Protein AF-A0A5J5IVX9-F1 (afdb_monomer_lite)

Organism: NCBI:txid1631477

Foldseek 3Di:
DDWAQAPPPGTFDADDKDADPVVRDIFGQHCQCQVAPQNDPVLLNLQVNAPQWDDDPQKIKGKFKFFAWDDDPFKIFTDDMWIKIWIAGQDFDCDDPNHGDHTGRGTGYMATDDPPHGHDDNQRNVSSVVPQDHGPDDPDDDDDPDPDDPVNVVVSVVVCVDPVNVVVVVCVVVVVDDPDGGRDDDDRMDTHD

Structure (mmCIF, N/CA/C/O backbone):
data_AF-A0A5J5IVX9-F1
#
_entry.id   AF-A0A5J5IVX9-F1
#
loop_
_atom_site.group_PDB
_atom_site.id
_atom_site.type_symbol
_atom_site.label_atom_id
_atom_site.label_alt_id
_atom_site.label_comp_id
_atom_site.label_asym_id
_atom_site.label_entity_id
_atom_site.label_seq_id
_atom_site.pdbx_PDB_ins_code
_atom_site.Cartn_x
_atom_site.Cartn_y
_atom_site.Cartn_z
_atom_site.occupancy
_atom_site.B_iso_or_equiv
_atom_site.auth_seq_id
_atom_site.auth_comp_id
_atom_site.auth_asym_id
_atom_site.auth_atom_id
_atom_site.pdbx_PDB_model_num
ATOM 1 N N . MET A 1 1 ? 2.034 -15.803 -7.269 1.00 66.31 1 MET A N 1
ATOM 2 C CA . MET A 1 1 ? 1.936 -14.388 -7.699 1.00 66.31 1 MET A CA 1
ATOM 3 C C . MET A 1 1 ? 0.549 -13.912 -7.314 1.00 66.31 1 MET A C 1
ATOM 5 O O . MET A 1 1 ? -0.385 -14.659 -7.564 1.00 66.31 1 MET A O 1
ATOM 9 N N . SER A 1 2 ? 0.421 -12.759 -6.659 1.00 89.12 2 SER A N 1
ATOM 10 C CA . SER A 1 2 ? -0.878 -12.201 -6.265 1.00 89.12 2 SER A CA 1
ATOM 11 C C . SER A 1 2 ? -1.282 -11.093 -7.241 1.00 89.12 2 SER A C 1
ATOM 13 O O . SER A 1 2 ? -0.431 -10.508 -7.915 1.00 89.12 2 SER A O 1
ATOM 15 N N . THR A 1 3 ? -2.574 -10.805 -7.339 1.00 90.75 3 THR A N 1
ATOM 16 C CA . THR A 1 3 ? -3.117 -9.715 -8.153 1.00 90.75 3 THR A CA 1
ATOM 17 C C . THR A 1 3 ? -4.180 -8.951 -7.374 1.00 90.75 3 THR A C 1
ATOM 19 O O . THR A 1 3 ? -4.853 -9.522 -6.513 1.00 90.75 3 THR A O 1
ATOM 22 N N . ALA A 1 4 ? -4.337 -7.669 -7.693 1.00 92.25 4 ALA A N 1
ATOM 23 C CA . ALA A 1 4 ? -5.466 -6.840 -7.287 1.00 92.25 4 ALA A CA 1
ATOM 24 C C . ALA A 1 4 ? -6.219 -6.380 -8.542 1.00 92.25 4 ALA A C 1
ATOM 26 O O . ALA A 1 4 ? -5.613 -5.819 -9.456 1.00 92.25 4 ALA A O 1
ATOM 27 N N . SER A 1 5 ? -7.525 -6.629 -8.598 1.00 94.12 5 SER A N 1
ATOM 28 C CA . SER A 1 5 ? -8.385 -6.216 -9.713 1.00 94.12 5 SER A CA 1
ATOM 29 C C . SER A 1 5 ? -8.934 -4.816 -9.451 1.00 94.12 5 SER A C 1
ATOM 31 O O . SER A 1 5 ? -10.036 -4.664 -8.934 1.00 94.12 5 SER A O 1
ATOM 33 N N . ASN A 1 6 ? -8.145 -3.789 -9.760 1.00 95.50 6 ASN A N 1
ATOM 34 C CA . ASN A 1 6 ? -8.548 -2.402 -9.555 1.00 95.50 6 ASN A CA 1
ATOM 35 C C . ASN A 1 6 ? -9.596 -1.989 -10.613 1.00 95.50 6 ASN A C 1
ATOM 37 O O . ASN A 1 6 ? -9.376 -2.243 -11.802 1.00 95.50 6 ASN A O 1
ATOM 41 N N . PRO A 1 7 ? -10.704 -1.329 -10.226 1.00 90.94 7 PRO A N 1
ATOM 42 C CA . PRO A 1 7 ? -11.785 -0.982 -11.155 1.00 90.94 7 PRO A CA 1
ATOM 43 C C . PRO A 1 7 ? -11.355 -0.014 -12.268 1.00 90.94 7 PRO A C 1
ATOM 45 O O . PRO A 1 7 ? -11.914 -0.052 -13.360 1.00 90.94 7 PRO A O 1
ATOM 48 N N . THR A 1 8 ? -10.346 0.823 -12.015 1.00 94.81 8 THR A N 1
ATOM 49 C CA . THR A 1 8 ? -9.868 1.844 -12.961 1.00 94.81 8 THR A CA 1
ATOM 50 C C . THR A 1 8 ? -8.606 1.396 -13.696 1.00 94.81 8 THR A C 1
ATOM 52 O O . THR A 1 8 ? -8.458 1.632 -14.892 1.00 94.81 8 THR A O 1
ATOM 55 N N . LEU A 1 9 ? -7.676 0.752 -12.987 1.00 95.44 9 LEU A N 1
ATOM 56 C CA . LEU A 1 9 ? -6.339 0.415 -13.498 1.00 95.44 9 LEU A CA 1
ATOM 57 C C . LEU A 1 9 ? -6.231 -1.031 -14.010 1.00 95.44 9 LEU A C 1
ATOM 59 O O . LEU A 1 9 ? -5.193 -1.426 -14.545 1.00 95.44 9 LEU A O 1
ATOM 63 N N . GLY A 1 10 ? -7.294 -1.825 -13.862 1.00 94.56 10 GLY A N 1
ATOM 64 C CA . GLY A 1 10 ? -7.318 -3.238 -14.220 1.00 94.56 10 GLY A CA 1
ATOM 65 C C . GLY A 1 10 ? -6.502 -4.102 -13.255 1.00 94.56 10 GLY A C 1
ATOM 66 O O . GLY A 1 10 ? -6.387 -3.819 -12.064 1.00 94.56 10 GLY A O 1
ATOM 67 N N . SER A 1 11 ? -5.941 -5.199 -13.768 1.00 95.25 11 SER A N 1
ATOM 68 C CA . SER A 1 11 ? -5.175 -6.146 -12.951 1.00 95.25 11 SER A CA 1
ATOM 69 C C . SER A 1 11 ? -3.784 -5.605 -12.603 1.00 95.25 11 SER A C 1
ATOM 71 O O . SER A 1 11 ? -2.882 -5.572 -13.446 1.00 95.25 11 SER A O 1
ATOM 73 N N . ILE A 1 12 ? -3.575 -5.285 -11.329 1.00 96.62 12 ILE A N 1
ATOM 74 C CA . ILE A 1 12 ? -2.288 -4.891 -10.751 1.00 96.62 12 ILE A CA 1
ATOM 75 C C . ILE A 1 12 ? -1.584 -6.138 -10.209 1.00 96.62 12 ILE A C 1
ATOM 77 O O . ILE A 1 12 ? -2.128 -6.858 -9.374 1.00 96.62 12 ILE A O 1
ATOM 81 N N . GLN A 1 13 ? -0.361 -6.405 -10.671 1.00 95.94 13 GLN A N 1
ATOM 82 C CA . GLN A 1 13 ? 0.442 -7.521 -10.162 1.00 95.94 13 GLN A CA 1
ATOM 83 C C . GLN A 1 13 ? 1.083 -7.169 -8.817 1.00 95.94 13 GLN A C 1
ATOM 85 O O . GLN A 1 13 ? 1.737 -6.136 -8.692 1.00 95.94 13 GLN A O 1
ATOM 90 N N . ILE A 1 14 ? 0.959 -8.065 -7.841 1.00 95.25 1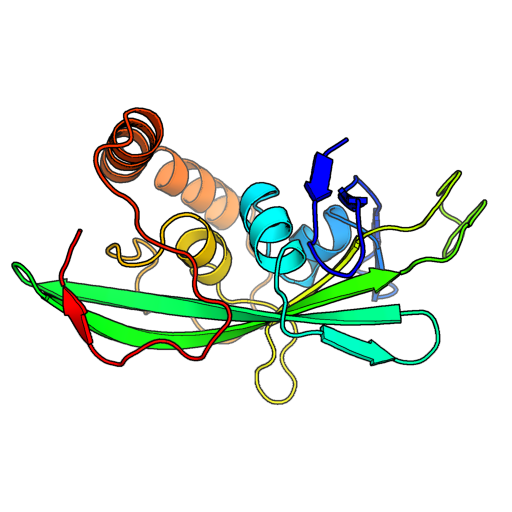4 ILE A N 1
ATOM 91 C CA . ILE A 1 14 ? 1.618 -7.997 -6.534 1.00 95.25 14 ILE A CA 1
ATOM 92 C C . ILE A 1 14 ? 2.555 -9.199 -6.438 1.00 95.25 14 ILE A C 1
ATOM 94 O O . ILE A 1 14 ? 2.133 -10.363 -6.430 1.00 95.25 14 ILE A O 1
ATOM 98 N N . ARG A 1 15 ? 3.859 -8.935 -6.424 1.00 92.94 15 ARG A N 1
ATOM 99 C CA . ARG A 1 15 ? 4.870 -9.988 -6.534 1.00 92.94 15 ARG A CA 1
ATOM 100 C C . ARG A 1 15 ? 6.121 -9.691 -5.723 1.00 92.94 15 ARG A C 1
ATOM 102 O O . ARG A 1 15 ? 6.390 -8.548 -5.355 1.00 92.94 15 ARG A O 1
ATOM 109 N N . ARG A 1 16 ? 6.869 -10.767 -5.473 1.00 94.00 16 ARG A N 1
ATOM 110 C CA . ARG A 1 16 ? 8.202 -10.727 -4.870 1.00 94.00 16 ARG A CA 1
ATOM 111 C C . ARG A 1 16 ? 9.085 -9.825 -5.724 1.00 94.00 16 ARG A C 1
ATOM 113 O O . ARG A 1 16 ? 8.997 -9.878 -6.950 1.00 94.00 16 ARG A O 1
ATOM 120 N N . GLY A 1 17 ? 9.880 -9.006 -5.065 1.00 94.25 17 GLY A N 1
ATOM 121 C CA . GLY A 1 17 ? 10.878 -8.160 -5.690 1.00 94.25 17 GLY A CA 1
ATOM 122 C C . GLY A 1 17 ? 12.183 -8.354 -4.941 1.00 94.25 17 GLY A C 1
ATOM 123 O O . GLY A 1 17 ? 12.649 -9.480 -4.787 1.00 94.25 17 GLY A O 1
ATOM 124 N N . PHE A 1 18 ? 12.765 -7.258 -4.481 1.00 95.06 18 PHE A N 1
ATOM 125 C CA . PHE A 1 18 ? 13.899 -7.293 -3.569 1.00 95.06 18 PHE A CA 1
ATOM 126 C C . PHE A 1 18 ? 13.942 -5.993 -2.768 1.00 95.06 18 PHE A C 1
ATOM 128 O O . PHE A 1 18 ? 13.325 -4.990 -3.150 1.00 95.06 18 PHE A O 1
ATOM 135 N N . TYR A 1 19 ? 14.698 -5.999 -1.678 1.00 95.50 19 TYR A N 1
ATOM 136 C CA . TYR A 1 19 ? 15.090 -4.783 -0.990 1.00 95.50 19 TYR A CA 1
ATOM 137 C C . TYR A 1 19 ? 16.508 -4.921 -0.454 1.00 95.50 19 TYR A C 1
ATOM 139 O O . TYR A 1 19 ? 16.829 -5.904 0.206 1.00 95.50 19 TYR A O 1
ATOM 147 N N . ASP A 1 20 ? 17.328 -3.926 -0.760 1.00 93.50 20 ASP A N 1
ATOM 148 C CA . ASP A 1 20 ? 18.687 -3.760 -0.277 1.00 93.50 20 ASP A CA 1
ATOM 149 C C . ASP A 1 20 ? 18.711 -2.528 0.636 1.00 93.50 20 ASP A C 1
ATOM 151 O O . ASP A 1 20 ? 18.449 -1.400 0.195 1.00 93.50 20 ASP A O 1
ATOM 155 N N . ALA A 1 21 ? 18.957 -2.766 1.925 1.00 93.62 21 ALA A N 1
ATOM 156 C CA . ALA A 1 21 ? 18.956 -1.729 2.946 1.00 93.62 21 ALA A CA 1
ATOM 157 C C . ALA A 1 21 ? 20.204 -0.834 2.881 1.00 93.62 21 ALA A C 1
ATOM 159 O O . ALA A 1 21 ? 20.093 0.348 3.206 1.00 93.62 21 ALA A O 1
ATOM 160 N N . ASP A 1 22 ? 21.340 -1.353 2.406 1.00 94.12 22 ASP A N 1
ATOM 161 C CA . ASP A 1 22 ? 22.621 -0.638 2.394 1.00 94.12 22 ASP A CA 1
ATOM 162 C C . ASP A 1 22 ? 22.604 0.500 1.372 1.00 94.12 22 ASP A C 1
ATOM 164 O O . ASP A 1 22 ? 23.091 1.602 1.629 1.00 94.12 22 ASP A O 1
ATOM 168 N N . ILE A 1 23 ? 21.981 0.259 0.215 1.00 94.94 23 ILE A N 1
ATOM 169 C CA . ILE A 1 23 ? 21.820 1.271 -0.842 1.00 94.94 23 ILE A CA 1
ATOM 170 C C . ILE A 1 23 ? 20.396 1.827 -0.939 1.00 94.94 23 ILE A C 1
ATOM 172 O O . ILE A 1 23 ? 20.113 2.663 -1.799 1.00 94.94 23 ILE A O 1
ATOM 176 N N . ASN A 1 24 ? 19.492 1.391 -0.057 1.00 93.25 24 ASN A N 1
ATOM 177 C CA . ASN A 1 24 ? 18.098 1.830 0.022 1.00 93.25 24 ASN A CA 1
ATOM 178 C C . ASN A 1 24 ? 17.312 1.653 -1.299 1.00 93.25 24 ASN A C 1
ATOM 180 O O . ASN A 1 24 ? 16.468 2.483 -1.669 1.00 93.25 24 ASN A O 1
ATOM 184 N N . GLN A 1 25 ? 17.582 0.563 -2.024 1.00 95.38 25 GLN A N 1
ATOM 185 C CA . GLN A 1 25 ? 16.973 0.246 -3.320 1.00 95.38 25 GLN A CA 1
ATOM 186 C C . GLN A 1 25 ? 16.132 -1.021 -3.252 1.00 95.38 25 GLN A C 1
ATOM 188 O O . GLN A 1 25 ? 16.327 -1.888 -2.413 1.00 95.38 25 GLN A O 1
ATOM 193 N N . GLY A 1 26 ? 15.146 -1.119 -4.137 1.00 95.38 26 GLY A N 1
ATOM 194 C CA . GLY A 1 26 ? 14.252 -2.267 -4.174 1.00 95.38 26 GLY A CA 1
ATOM 195 C C . GLY A 1 26 ? 12.899 -1.947 -4.778 1.00 95.38 26 GLY A C 1
ATOM 196 O O . GLY A 1 26 ? 12.593 -0.784 -5.091 1.00 95.38 26 GLY A O 1
ATOM 197 N N . TRP A 1 27 ? 12.072 -2.980 -4.874 1.00 96.88 27 TRP A N 1
ATOM 198 C CA . TRP A 1 27 ? 10.698 -2.913 -5.354 1.00 96.88 27 TRP A CA 1
ATOM 199 C C . TRP A 1 27 ? 9.868 -4.109 -4.861 1.00 96.88 27 TRP A C 1
ATOM 201 O O . TRP A 1 27 ? 10.397 -5.076 -4.312 1.00 96.88 27 TRP A O 1
ATOM 211 N N . GLY A 1 28 ? 8.557 -4.043 -5.080 1.00 96.06 28 GLY A N 1
ATOM 212 C CA . GLY A 1 28 ? 7.631 -5.145 -4.844 1.00 96.06 28 GLY A CA 1
ATOM 213 C C . GLY A 1 28 ? 7.341 -5.398 -3.367 1.00 96.06 28 GLY A C 1
ATOM 214 O O . GLY A 1 28 ? 7.458 -4.504 -2.521 1.00 96.06 28 GLY A O 1
ATOM 215 N N . MET A 1 29 ? 6.927 -6.632 -3.071 1.00 94.75 29 MET A N 1
ATOM 216 C CA . MET A 1 29 ? 6.552 -7.048 -1.715 1.00 94.75 29 MET A CA 1
ATOM 217 C C . MET A 1 29 ? 7.717 -6.924 -0.732 1.00 94.75 29 MET A C 1
ATOM 219 O O . MET A 1 29 ? 7.514 -6.441 0.374 1.00 94.75 29 MET A O 1
ATOM 223 N N . ASP A 1 30 ? 8.937 -7.277 -1.138 1.00 94.31 30 ASP A N 1
ATOM 224 C CA . ASP A 1 30 ? 10.087 -7.279 -0.228 1.00 94.31 30 ASP A CA 1
ATOM 225 C C . ASP A 1 30 ? 10.479 -5.861 0.209 1.00 94.31 30 ASP A C 1
ATOM 227 O O . ASP A 1 30 ? 10.883 -5.658 1.351 1.00 94.31 30 ASP A O 1
ATOM 231 N N . LYS A 1 31 ? 10.289 -4.847 -0.644 1.00 95.81 31 LYS A N 1
ATOM 232 C CA . LYS A 1 31 ? 10.454 -3.446 -0.230 1.00 95.81 31 LYS A CA 1
ATOM 233 C C . LYS A 1 31 ? 9.325 -2.973 0.676 1.00 95.81 31 LYS A C 1
ATOM 235 O O . LYS A 1 31 ? 9.598 -2.330 1.686 1.00 95.81 31 LYS A O 1
ATOM 240 N N . ALA A 1 32 ? 8.074 -3.283 0.340 1.00 95.56 32 ALA A N 1
ATOM 241 C CA . ALA A 1 32 ? 6.933 -2.934 1.187 1.00 95.56 32 ALA A CA 1
ATOM 242 C C . ALA A 1 32 ? 7.058 -3.557 2.593 1.00 95.56 32 ALA A C 1
ATOM 244 O O . ALA A 1 32 ? 6.842 -2.870 3.589 1.00 95.56 32 ALA A O 1
ATOM 245 N N . TRP A 1 33 ? 7.517 -4.807 2.672 1.00 93.31 33 TRP A N 1
ATOM 246 C CA . TRP A 1 33 ? 7.784 -5.510 3.922 1.00 93.31 33 TRP A CA 1
ATOM 247 C C . TRP A 1 33 ? 8.961 -4.888 4.674 1.00 93.31 33 TRP A C 1
ATOM 249 O O . TRP A 1 33 ? 8.789 -4.323 5.752 1.00 93.31 33 TRP A O 1
ATOM 259 N N . ASN A 1 34 ? 10.168 -4.967 4.110 1.00 90.12 34 ASN A N 1
ATOM 260 C CA . ASN A 1 34 ? 11.390 -4.694 4.865 1.00 90.12 34 ASN A CA 1
ATOM 261 C C . ASN A 1 34 ? 11.585 -3.200 5.134 1.00 90.12 34 ASN A C 1
ATOM 263 O O . ASN A 1 34 ? 11.927 -2.813 6.251 1.00 90.12 34 ASN A O 1
ATOM 267 N N . LYS A 1 35 ? 11.315 -2.341 4.143 1.00 93.69 35 LYS A N 1
ATOM 268 C CA . LYS A 1 35 ? 11.471 -0.889 4.293 1.00 93.69 35 LYS A CA 1
ATOM 269 C C . LYS A 1 35 ? 10.276 -0.258 4.991 1.00 93.69 35 LYS A C 1
ATOM 271 O O . LYS A 1 35 ? 10.448 0.556 5.897 1.00 93.69 35 LYS A O 1
ATOM 276 N N . HIS A 1 36 ? 9.072 -0.616 4.557 1.00 95.44 36 HIS A N 1
ATOM 277 C CA . HIS A 1 36 ? 7.865 0.133 4.895 1.00 95.44 36 HIS A CA 1
ATOM 278 C C . HIS A 1 36 ? 6.957 -0.544 5.921 1.00 95.44 36 HIS A C 1
ATOM 280 O O . HIS A 1 36 ? 5.975 0.072 6.329 1.00 95.44 36 HIS A O 1
ATOM 286 N N . ASN A 1 37 ? 7.313 -1.742 6.390 1.00 94.38 37 ASN A N 1
ATOM 287 C CA . ASN A 1 37 ? 6.589 -2.483 7.421 1.00 94.38 37 ASN A CA 1
ATOM 288 C C . ASN A 1 37 ? 5.136 -2.834 7.053 1.00 94.38 37 ASN A C 1
ATOM 290 O O . ASN A 1 37 ? 4.258 -2.918 7.909 1.00 94.38 37 ASN A O 1
ATOM 294 N N . ILE A 1 38 ? 4.872 -3.036 5.763 1.00 94.12 38 ILE A N 1
ATOM 295 C CA . ILE A 1 38 ? 3.626 -3.625 5.280 1.00 94.12 38 ILE A CA 1
ATOM 296 C C . ILE A 1 38 ? 3.937 -5.068 4.899 1.00 94.12 38 ILE A C 1
ATOM 298 O O . ILE A 1 38 ? 4.442 -5.331 3.813 1.00 94.12 38 ILE A O 1
ATOM 302 N N . TRP A 1 39 ? 3.692 -5.997 5.815 1.00 90.88 39 TRP A N 1
ATOM 303 C CA . TRP A 1 39 ? 4.092 -7.405 5.687 1.00 90.88 39 TRP A CA 1
ATOM 304 C C . TRP A 1 39 ? 2.981 -8.309 5.118 1.00 90.88 39 TRP A C 1
ATOM 306 O O . TRP A 1 39 ? 3.264 -9.386 4.603 1.00 90.88 39 TRP A O 1
ATOM 316 N N . SER A 1 40 ? 1.719 -7.869 5.132 1.00 93.06 40 SER A N 1
ATOM 317 C CA . SER A 1 40 ? 0.593 -8.659 4.614 1.00 93.06 40 SER A CA 1
ATOM 318 C C . SER A 1 40 ? 0.352 -8.424 3.119 1.00 93.06 40 SER A C 1
ATOM 320 O O . SER A 1 40 ? 0.114 -7.299 2.675 1.00 93.06 40 SER A O 1
ATOM 322 N N . VAL A 1 41 ? 0.347 -9.506 2.333 1.00 92.38 41 VAL A N 1
ATOM 323 C CA . VAL A 1 41 ? -0.024 -9.470 0.905 1.00 92.38 41 VAL A CA 1
ATOM 324 C C . VAL A 1 41 ? -1.483 -9.056 0.724 1.00 92.38 41 VAL A C 1
ATOM 326 O O . VAL A 1 41 ? -1.805 -8.366 -0.242 1.00 92.38 41 VAL A O 1
ATOM 329 N N . GLU A 1 42 ? -2.360 -9.448 1.648 1.00 93.31 42 GLU A N 1
ATOM 330 C CA . GLU A 1 42 ? -3.762 -9.035 1.629 1.00 93.31 42 GLU A CA 1
ATOM 331 C C . GLU A 1 42 ? -3.895 -7.541 1.934 1.00 93.31 42 GLU A C 1
ATOM 333 O O . GLU A 1 42 ? -4.597 -6.834 1.213 1.00 93.31 42 GLU A O 1
ATOM 338 N N . ALA A 1 43 ? -3.130 -7.015 2.898 1.00 94.06 43 ALA A N 1
ATOM 339 C CA . ALA A 1 43 ? -3.083 -5.572 3.131 1.00 94.06 43 ALA A CA 1
ATOM 340 C C . ALA A 1 43 ? -2.631 -4.813 1.876 1.00 94.06 43 ALA A C 1
ATOM 342 O O . ALA A 1 43 ? -3.241 -3.815 1.483 1.00 94.06 43 ALA A O 1
ATOM 343 N N . MET A 1 44 ? -1.600 -5.326 1.195 1.00 96.31 44 MET A N 1
ATOM 344 C CA . MET A 1 44 ? -1.152 -4.752 -0.070 1.00 96.31 44 MET A CA 1
ATOM 345 C C . MET A 1 44 ? -2.250 -4.794 -1.138 1.00 96.31 44 MET A C 1
ATOM 347 O O . MET A 1 44 ? -2.481 -3.802 -1.830 1.00 96.31 44 MET A O 1
ATOM 351 N N . ARG A 1 45 ? -2.952 -5.925 -1.265 1.00 96.00 45 ARG A N 1
ATOM 352 C CA . ARG A 1 45 ? -4.059 -6.091 -2.212 1.00 96.00 45 ARG A CA 1
ATOM 353 C C . ARG A 1 45 ? -5.158 -5.067 -1.959 1.00 96.00 45 ARG A C 1
ATOM 355 O O . ARG A 1 45 ? -5.535 -4.382 -2.904 1.00 96.00 45 ARG A O 1
ATOM 362 N N . ARG A 1 46 ? -5.613 -4.914 -0.714 1.00 95.56 46 ARG A N 1
ATOM 363 C CA . ARG A 1 46 ? -6.669 -3.961 -0.339 1.00 95.56 46 ARG A CA 1
ATOM 364 C C . ARG A 1 46 ? -6.303 -2.532 -0.717 1.00 95.56 46 ARG A C 1
ATOM 366 O O . ARG A 1 46 ? -7.072 -1.871 -1.399 1.00 95.56 46 ARG A O 1
ATOM 373 N N . VAL A 1 47 ? -5.092 -2.070 -0.408 1.00 96.38 47 VAL A N 1
ATOM 374 C CA . VAL A 1 47 ? -4.651 -0.721 -0.815 1.00 96.38 47 VAL A CA 1
ATOM 375 C C . VAL A 1 47 ? -4.573 -0.583 -2.345 1.00 96.38 47 VAL A C 1
ATOM 377 O O . VAL A 1 47 ? -4.949 0.457 -2.884 1.00 96.38 47 VAL A O 1
ATOM 380 N N . MET A 1 48 ? -4.142 -1.625 -3.068 1.00 97.31 48 MET A N 1
ATOM 381 C CA . MET A 1 48 ? -4.096 -1.620 -4.541 1.00 97.31 48 MET A CA 1
ATOM 382 C C . MET A 1 48 ? -5.486 -1.609 -5.204 1.00 97.31 48 MET A C 1
ATOM 384 O O . MET A 1 48 ? -5.602 -1.286 -6.386 1.00 97.31 48 MET A O 1
ATOM 388 N N . LEU A 1 49 ? -6.553 -1.925 -4.471 1.00 95.62 49 LEU A N 1
ATOM 389 C CA . LEU A 1 49 ? -7.934 -1.813 -4.950 1.00 95.62 49 LEU A CA 1
ATOM 390 C C . LEU A 1 49 ? -8.500 -0.391 -4.830 1.00 95.62 49 LEU A C 1
ATOM 392 O O . LEU A 1 49 ? -9.590 -0.139 -5.341 1.00 95.62 49 LEU A O 1
ATOM 396 N N . SER A 1 50 ? -7.769 0.540 -4.210 1.00 96.06 50 SER A N 1
ATOM 397 C CA . SER A 1 50 ? -8.278 1.887 -3.973 1.00 96.06 50 SER A CA 1
ATOM 398 C C . SER A 1 50 ? -8.670 2.619 -5.267 1.00 96.06 50 SER A C 1
ATOM 400 O O . SER A 1 50 ? -7.880 2.657 -6.220 1.00 96.06 50 SER A O 1
ATOM 402 N N . PRO A 1 51 ? -9.852 3.262 -5.304 1.00 95.19 51 PRO A N 1
ATOM 403 C CA . PRO A 1 51 ? -10.240 4.152 -6.392 1.00 95.19 51 PRO A CA 1
ATOM 404 C C . PRO A 1 51 ? -9.571 5.535 -6.291 1.00 95.19 51 PRO A C 1
ATOM 406 O O . PRO A 1 51 ? -9.578 6.291 -7.263 1.00 95.19 51 PRO A O 1
ATOM 409 N N . ASN A 1 52 ? -8.962 5.872 -5.147 1.00 96.44 52 ASN A N 1
ATOM 410 C CA . ASN A 1 52 ? -8.333 7.169 -4.898 1.00 96.44 52 ASN A CA 1
ATOM 411 C C . ASN A 1 52 ? -6.938 7.221 -5.525 1.00 96.44 52 ASN A C 1
ATOM 413 O O . ASN A 1 52 ? -5.918 7.005 -4.866 1.00 96.44 52 ASN A O 1
ATOM 417 N N . ILE A 1 53 ? -6.914 7.500 -6.827 1.00 97.12 53 ILE A N 1
ATOM 418 C CA . ILE A 1 53 ? -5.730 7.409 -7.681 1.00 97.12 53 ILE A CA 1
ATOM 419 C C . ILE A 1 53 ? -5.215 8.805 -8.043 1.00 97.12 53 ILE A C 1
ATOM 421 O O . ILE A 1 53 ? -5.959 9.686 -8.465 1.00 97.12 53 ILE A O 1
ATOM 425 N N . THR A 1 54 ? -3.906 9.013 -7.926 1.00 97.44 54 THR A N 1
ATOM 426 C CA . THR A 1 54 ? -3.199 10.188 -8.450 1.00 97.44 54 THR A CA 1
ATOM 427 C C . THR A 1 54 ? -2.139 9.735 -9.449 1.00 97.44 54 THR A C 1
ATOM 429 O O . THR A 1 54 ? -1.301 8.898 -9.125 1.00 97.44 54 THR A O 1
ATOM 432 N N . THR A 1 55 ? -2.147 10.291 -10.660 1.00 96.94 55 THR A N 1
ATOM 433 C CA . THR A 1 55 ? -1.135 9.966 -11.680 1.00 96.94 55 THR A CA 1
ATOM 434 C C . THR A 1 55 ? 0.172 10.707 -11.389 1.00 96.94 55 THR A C 1
ATOM 436 O O . THR A 1 55 ? 0.161 11.901 -11.094 1.00 96.94 55 THR A O 1
ATOM 439 N N . GLN A 1 56 ? 1.303 10.009 -11.482 1.00 92.88 56 GLN A N 1
ATOM 440 C CA . GLN A 1 56 ? 2.657 10.520 -11.253 1.00 92.88 56 GLN A CA 1
ATOM 441 C C . GLN A 1 56 ? 3.576 10.089 -12.405 1.00 92.88 56 GLN A C 1
ATOM 443 O O . GLN A 1 56 ? 4.383 9.167 -12.290 1.00 92.88 56 GLN A O 1
ATOM 448 N N . GLY A 1 57 ? 3.425 10.742 -13.560 1.00 92.69 57 GLY A N 1
ATOM 449 C CA . GLY A 1 57 ? 4.138 10.354 -14.777 1.00 92.69 57 GLY A CA 1
ATOM 450 C C . GLY A 1 57 ? 3.686 8.976 -15.267 1.00 92.69 57 GLY A C 1
ATOM 451 O O . GLY A 1 57 ? 2.539 8.816 -15.670 1.00 92.69 57 GLY A O 1
ATOM 452 N N . LEU A 1 58 ? 4.585 7.988 -15.229 1.00 92.88 58 LEU A N 1
ATOM 453 C CA . LEU A 1 58 ? 4.311 6.603 -15.651 1.00 92.88 58 LEU A CA 1
ATOM 454 C C . LEU A 1 58 ? 3.757 5.713 -14.523 1.00 92.88 58 LEU A C 1
ATOM 456 O O . LEU A 1 58 ? 3.457 4.534 -14.743 1.00 92.88 58 LEU A O 1
ATOM 460 N N . GLN A 1 59 ? 3.641 6.278 -13.322 1.00 97.25 59 GLN A N 1
ATOM 461 C CA . GLN A 1 59 ? 3.209 5.595 -12.112 1.00 97.25 59 GLN A CA 1
ATOM 462 C C . GLN A 1 59 ? 1.862 6.132 -11.633 1.00 97.25 59 GLN A C 1
ATOM 464 O O . GLN A 1 59 ? 1.477 7.266 -11.922 1.00 97.25 59 GLN A O 1
ATOM 469 N N . TYR A 1 60 ? 1.167 5.314 -10.856 1.00 98.00 60 TYR A N 1
ATOM 470 C CA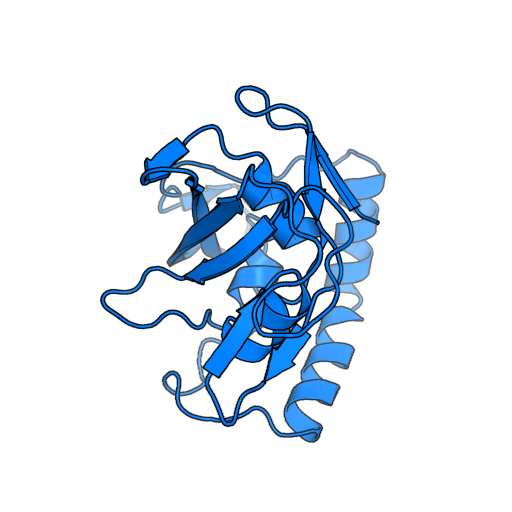 . TYR A 1 60 ? -0.064 5.670 -10.170 1.00 98.00 60 TYR A CA 1
ATOM 471 C C . TYR A 1 60 ? 0.143 5.539 -8.669 1.00 98.00 60 TYR A C 1
ATOM 473 O O . TYR A 1 60 ? 0.675 4.541 -8.183 1.00 98.00 60 TYR A O 1
ATOM 481 N N . LEU A 1 61 ? -0.303 6.551 -7.939 1.00 97.50 61 LEU A N 1
ATOM 482 C CA . LEU A 1 61 ? -0.332 6.571 -6.489 1.00 97.50 61 LEU A CA 1
ATOM 483 C C . LEU A 1 61 ? -1.762 6.295 -6.028 1.00 97.50 61 LEU A C 1
ATOM 485 O O . LEU A 1 61 ? -2.653 7.107 -6.268 1.00 97.50 61 LEU A O 1
ATOM 489 N N . LEU A 1 62 ? -1.970 5.163 -5.370 1.00 97.50 62 LEU A N 1
ATOM 490 C CA . LEU A 1 62 ? -3.244 4.739 -4.805 1.00 97.50 62 LEU A CA 1
ATOM 491 C C . LEU A 1 62 ? -3.253 5.061 -3.311 1.00 97.50 62 LEU A C 1
ATOM 493 O O . LEU A 1 62 ? -2.302 4.712 -2.611 1.00 97.50 62 LEU A O 1
ATOM 497 N N . LYS A 1 63 ? -4.294 5.734 -2.820 1.00 96.00 63 LYS A N 1
ATOM 498 C CA . LYS A 1 63 ? -4.400 6.172 -1.419 1.00 96.00 63 LYS A CA 1
ATOM 499 C C . LYS A 1 63 ? -5.472 5.390 -0.675 1.00 96.00 63 LYS A C 1
ATOM 501 O O . LYS A 1 63 ? -6.572 5.227 -1.186 1.00 96.00 63 LYS A O 1
ATOM 506 N N . ALA A 1 64 ? -5.179 4.950 0.535 1.00 95.88 64 ALA A N 1
ATOM 507 C CA . ALA A 1 64 ? -6.153 4.351 1.439 1.00 95.88 64 ALA A CA 1
ATOM 508 C C . ALA A 1 64 ? -5.850 4.766 2.883 1.00 95.88 64 ALA A C 1
ATOM 510 O O . ALA A 1 64 ? -4.838 5.427 3.131 1.00 95.88 64 ALA A O 1
ATOM 511 N N . TYR A 1 65 ? -6.698 4.378 3.833 1.00 94.44 65 TYR A N 1
ATOM 512 C CA . TYR A 1 65 ? -6.535 4.755 5.236 1.00 94.44 65 TYR A CA 1
ATOM 513 C C . TYR A 1 65 ? -6.605 3.528 6.141 1.00 94.44 65 TYR A C 1
ATOM 515 O O . TYR A 1 65 ? -7.481 2.682 6.005 1.00 94.44 65 TYR A O 1
ATOM 523 N N . ALA A 1 66 ? -5.661 3.438 7.075 1.00 94.00 66 ALA A N 1
ATOM 524 C CA . ALA A 1 66 ? -5.649 2.432 8.126 1.00 94.00 66 ALA A CA 1
ATOM 525 C C . ALA A 1 66 ? -5.932 3.109 9.465 1.00 94.00 66 ALA A C 1
ATOM 527 O O . ALA A 1 66 ? -5.263 4.086 9.812 1.00 94.00 66 ALA A O 1
ATOM 528 N N . GLY A 1 67 ? -6.898 2.586 10.216 1.00 91.75 67 GLY A N 1
ATOM 529 C CA . GLY A 1 67 ? -7.311 3.132 11.506 1.00 91.75 67 GLY A CA 1
ATOM 530 C C . GLY A 1 67 ? -6.999 2.189 12.646 1.00 91.75 67 GLY A C 1
ATOM 531 O O . GLY A 1 67 ? -7.204 0.979 12.548 1.00 91.75 67 GLY A O 1
ATOM 532 N N . LYS A 1 68 ? -6.515 2.755 13.743 1.00 89.88 68 LYS A N 1
ATOM 533 C CA . LYS A 1 68 ? -6.343 2.058 15.006 1.00 89.88 68 LYS A CA 1
ATOM 534 C C . LYS A 1 68 ? -7.535 2.362 15.896 1.00 89.88 68 LYS A C 1
ATOM 536 O O . LYS A 1 68 ? -7.642 3.469 16.422 1.00 89.88 68 LYS A O 1
ATOM 541 N N . TYR A 1 69 ? -8.406 1.384 16.085 1.00 87.38 69 TYR A N 1
ATOM 542 C CA . TYR A 1 69 ? -9.576 1.518 16.939 1.00 87.38 69 TYR A CA 1
ATOM 543 C C . TYR A 1 69 ? -9.329 0.949 18.338 1.00 87.38 69 TYR A C 1
ATOM 545 O O . TYR A 1 69 ? -8.534 0.025 18.529 1.00 87.38 69 TYR A O 1
ATOM 553 N N . ARG A 1 70 ? -10.023 1.528 19.318 1.00 86.00 70 ARG A N 1
ATOM 554 C CA . ARG A 1 70 ? -10.191 0.988 20.665 1.00 86.00 70 ARG A CA 1
ATOM 555 C C . ARG A 1 70 ? -11.677 0.793 20.923 1.00 86.00 70 ARG A C 1
ATOM 557 O O . ARG A 1 70 ? -12.420 1.770 20.981 1.00 86.00 70 ARG A O 1
ATOM 564 N N . CYS A 1 71 ? -12.081 -0.451 21.105 1.00 84.62 71 CYS A N 1
ATOM 565 C CA . CYS A 1 71 ? -13.460 -0.851 21.318 1.00 84.62 71 CYS A CA 1
ATOM 566 C C . CYS A 1 71 ? -13.772 -1.006 22.808 1.00 84.62 71 CYS A C 1
ATOM 568 O O . CYS A 1 71 ? -12.974 -1.538 23.584 1.00 84.62 71 CYS A O 1
ATOM 570 N N . SER A 1 72 ? -14.938 -0.513 23.217 1.00 87.00 72 SER A N 1
ATOM 571 C CA . SER A 1 72 ? -15.503 -0.671 24.553 1.00 87.00 72 SER A CA 1
ATOM 572 C C . SER A 1 72 ? -17.003 -0.917 24.424 1.00 87.00 72 SER A C 1
ATOM 574 O O . SER A 1 72 ? -17.752 -0.032 24.014 1.00 87.00 72 SER A O 1
ATOM 576 N N . GLY A 1 73 ? -17.441 -2.136 24.748 1.00 86.81 73 GLY A N 1
ATOM 577 C CA . GLY A 1 73 ? -18.812 -2.563 24.466 1.00 86.81 73 GLY A CA 1
ATOM 578 C C . GLY A 1 73 ? -19.077 -2.584 22.960 1.00 86.81 73 GLY A C 1
ATOM 579 O O . GLY A 1 73 ? -18.261 -3.094 22.203 1.00 86.81 73 GLY A O 1
ATOM 580 N N . SER A 1 74 ? -20.191 -1.992 22.531 1.00 86.62 74 SER A N 1
ATOM 581 C CA . SER A 1 74 ? -20.631 -1.948 21.130 1.00 86.62 74 SER A CA 1
ATOM 582 C C . SER A 1 74 ? -20.047 -0.779 20.326 1.00 86.62 74 SER A C 1
ATOM 584 O O . SER A 1 74 ? -20.560 -0.440 19.261 1.00 86.62 74 SER A O 1
ATOM 586 N N . THR A 1 75 ? -19.031 -0.088 20.844 1.00 86.69 75 THR A N 1
ATOM 587 C CA . THR A 1 75 ? -18.512 1.138 20.226 1.00 86.69 75 THR A CA 1
ATOM 588 C C . THR A 1 75 ? -16.999 1.104 20.146 1.00 86.69 75 THR A C 1
ATOM 590 O O . THR A 1 75 ? -16.322 0.839 21.141 1.00 86.69 75 THR A O 1
ATOM 593 N N . CYS A 1 76 ? -16.463 1.438 18.976 1.00 87.69 76 CYS A N 1
ATOM 594 C CA . CYS A 1 76 ? -15.036 1.581 18.742 1.00 87.69 76 CYS A CA 1
ATOM 595 C C . CYS A 1 76 ? -14.684 3.032 18.424 1.00 87.69 76 CYS A C 1
ATOM 597 O O . CYS A 1 76 ? -15.262 3.653 17.535 1.00 87.69 76 CYS A O 1
ATOM 599 N N . THR A 1 77 ? -13.698 3.572 19.137 1.00 90.06 77 THR A N 1
ATOM 600 C CA . THR A 1 77 ? -13.188 4.932 18.937 1.00 90.06 77 THR A CA 1
ATOM 601 C C . THR A 1 77 ? -11.842 4.886 18.226 1.00 90.06 77 THR A C 1
ATOM 603 O O . THR A 1 77 ? -10.948 4.134 18.621 1.00 90.06 77 THR A O 1
ATOM 606 N N . LEU A 1 78 ? -11.689 5.686 17.175 1.00 90.81 78 LEU A N 1
ATOM 607 C CA . LEU A 1 78 ? -10.447 5.854 16.435 1.00 90.81 78 LEU A CA 1
ATOM 608 C C . LEU A 1 78 ? -9.421 6.561 17.329 1.00 90.81 78 LEU A C 1
ATOM 610 O O . LEU A 1 78 ? -9.665 7.640 17.859 1.00 90.81 78 LEU A O 1
ATOM 614 N N . THR A 1 79 ? -8.262 5.938 17.501 1.00 90.81 79 THR A N 1
ATOM 615 C CA . THR A 1 79 ? -7.169 6.439 18.350 1.00 90.81 79 THR A CA 1
ATOM 616 C C . THR A 1 79 ? -5.970 6.932 17.545 1.00 90.81 79 THR A C 1
ATOM 618 O O . THR A 1 79 ? -5.248 7.811 18.004 1.00 90.81 79 THR A O 1
ATOM 621 N N . ASP A 1 80 ? -5.756 6.381 16.349 1.00 91.75 80 ASP A N 1
ATOM 622 C CA . ASP A 1 80 ? -4.731 6.809 15.392 1.00 91.75 80 ASP A CA 1
ATOM 623 C C . ASP A 1 80 ? -5.199 6.445 13.972 1.00 91.75 80 ASP A C 1
ATOM 625 O O . ASP A 1 80 ? -5.956 5.490 13.785 1.00 91.75 80 ASP A O 1
ATOM 629 N N . GLN A 1 81 ? -4.747 7.181 12.962 1.00 92.69 81 GLN A N 1
ATOM 630 C CA . GLN A 1 81 ? -5.039 6.915 11.557 1.00 92.69 81 GLN A CA 1
ATOM 631 C C . GLN A 1 81 ? -3.841 7.252 10.684 1.00 92.69 81 GLN A C 1
ATOM 633 O O . GLN A 1 81 ? -3.323 8.367 10.742 1.00 92.69 81 GLN A O 1
ATOM 638 N N . ARG A 1 82 ? -3.481 6.341 9.773 1.00 93.81 82 ARG A N 1
ATOM 639 C CA . ARG A 1 82 ? -2.433 6.564 8.770 1.00 93.81 82 ARG A CA 1
ATOM 640 C C . ARG A 1 82 ? -2.992 6.513 7.356 1.00 93.81 82 ARG A C 1
ATOM 642 O O . ARG A 1 82 ? -3.705 5.580 6.998 1.00 93.81 82 ARG A O 1
ATOM 649 N N . GLU A 1 83 ? -2.610 7.495 6.541 1.00 94.94 83 GLU A N 1
ATOM 650 C CA . GLU A 1 83 ? -2.735 7.393 5.086 1.00 94.94 83 GLU A CA 1
ATOM 651 C C . GLU A 1 83 ? -1.688 6.396 4.582 1.00 94.94 83 GLU A C 1
ATOM 653 O O . GLU A 1 83 ? -0.498 6.521 4.884 1.00 94.94 83 GLU A O 1
ATOM 658 N N . VAL A 1 84 ? -2.129 5.417 3.803 1.00 96.38 84 VAL A N 1
ATOM 659 C CA . VAL A 1 84 ? -1.292 4.384 3.198 1.00 96.38 84 VAL A CA 1
ATOM 660 C C . VAL A 1 84 ? -1.308 4.577 1.691 1.00 96.38 84 VAL A C 1
ATOM 662 O O . VAL A 1 84 ? -2.360 4.703 1.065 1.00 96.38 84 VAL A O 1
ATOM 665 N N . ARG A 1 85 ? -0.118 4.618 1.100 1.00 96.94 85 ARG A N 1
ATOM 666 C CA . ARG A 1 85 ? 0.102 4.868 -0.319 1.00 96.94 85 ARG A CA 1
ATOM 667 C C . ARG A 1 85 ? 0.669 3.639 -0.995 1.00 96.94 85 ARG A C 1
ATOM 669 O O . ARG A 1 85 ? 1.772 3.205 -0.673 1.00 96.94 85 ARG A O 1
ATOM 676 N N . GLY A 1 86 ? -0.066 3.117 -1.965 1.00 97.38 86 GLY A N 1
ATOM 677 C CA . GLY A 1 86 ? 0.404 2.127 -2.921 1.00 97.38 86 GLY A CA 1
ATOM 678 C C . GLY A 1 86 ? 0.968 2.797 -4.169 1.00 97.38 86 GLY A C 1
ATOM 679 O O . GLY A 1 86 ? 0.334 3.691 -4.718 1.00 97.38 86 GLY A O 1
ATOM 680 N N . VAL A 1 87 ? 2.138 2.369 -4.640 1.00 97.94 87 VAL A N 1
ATOM 681 C CA . VAL A 1 87 ? 2.693 2.825 -5.924 1.00 97.94 87 VAL A CA 1
ATOM 682 C C . VAL A 1 87 ? 2.577 1.701 -6.940 1.00 97.94 87 VAL A C 1
ATOM 684 O O . VAL A 1 87 ? 3.166 0.634 -6.756 1.00 97.94 87 VAL A O 1
ATOM 687 N N . TYR A 1 88 ? 1.840 1.954 -8.014 1.00 98.19 88 TYR A N 1
ATOM 688 C CA . TYR A 1 88 ? 1.689 1.059 -9.152 1.00 98.19 88 TYR A CA 1
ATOM 689 C C . TYR A 1 88 ? 2.477 1.591 -10.346 1.00 98.19 88 TYR A C 1
ATOM 691 O O . TYR A 1 88 ? 2.276 2.723 -10.782 1.00 98.19 88 TYR A O 1
ATOM 699 N N . ASP A 1 89 ? 3.357 0.760 -10.891 1.00 97.94 89 ASP A N 1
ATOM 700 C CA . ASP A 1 89 ? 4.126 1.059 -12.089 1.00 97.94 89 ASP A CA 1
ATOM 701 C C . ASP A 1 89 ? 3.662 0.157 -13.246 1.00 97.94 89 ASP A C 1
ATOM 703 O O . ASP A 1 89 ? 3.610 -1.077 -13.151 1.00 97.94 89 ASP A O 1
ATOM 707 N N . THR A 1 90 ? 3.281 0.800 -14.349 1.00 95.56 90 THR A N 1
ATOM 708 C CA . THR A 1 90 ? 2.737 0.136 -15.541 1.00 95.56 90 THR A CA 1
ATOM 709 C C . THR A 1 90 ? 3.804 -0.386 -16.493 1.00 95.56 90 THR A C 1
ATOM 711 O O . THR A 1 90 ? 3.490 -1.160 -17.404 1.00 95.56 90 THR A O 1
ATOM 714 N N . GLN A 1 91 ? 5.051 0.044 -16.317 1.00 97.12 91 GLN A N 1
ATOM 715 C CA . GLN A 1 91 ? 6.125 -0.204 -17.262 1.00 97.12 91 GLN A CA 1
ATOM 716 C C . GLN A 1 91 ? 6.595 -1.654 -17.205 1.00 97.12 91 GLN A C 1
ATOM 718 O O . GLN A 1 91 ? 6.431 -2.358 -16.211 1.00 97.12 91 GLN A O 1
ATOM 723 N N . THR A 1 92 ? 7.180 -2.120 -18.304 1.00 96.69 92 THR A N 1
ATOM 724 C CA . THR A 1 92 ? 7.795 -3.448 -18.396 1.00 96.69 92 THR A CA 1
ATOM 725 C C . THR A 1 92 ? 9.300 -3.308 -18.271 1.00 96.69 92 THR A C 1
ATOM 727 O O . THR A 1 92 ? 9.895 -2.462 -18.933 1.00 96.69 92 THR A O 1
ATOM 730 N N . TYR A 1 93 ? 9.915 -4.165 -17.461 1.00 96.69 93 TYR A N 1
ATOM 731 C CA . TYR A 1 93 ? 11.358 -4.176 -17.267 1.00 96.69 93 TYR A CA 1
ATOM 732 C C . TYR A 1 93 ? 11.913 -5.581 -17.463 1.00 96.69 93 TYR A C 1
ATOM 734 O O . TYR A 1 93 ? 11.326 -6.567 -17.010 1.00 96.69 93 TYR A O 1
ATOM 742 N N . THR A 1 94 ? 13.087 -5.666 -18.086 1.00 97.25 94 THR A N 1
ATOM 743 C CA . THR A 1 94 ? 13.927 -6.866 -17.994 1.00 97.25 94 THR A CA 1
ATOM 744 C C . THR A 1 94 ? 14.575 -6.912 -16.616 1.00 97.25 94 THR A C 1
ATOM 746 O O . THR A 1 94 ? 14.409 -7.895 -15.900 1.00 97.25 94 THR A O 1
ATOM 749 N N . ASN A 1 95 ? 15.225 -5.811 -16.224 1.00 95.44 95 ASN A N 1
ATOM 750 C CA . ASN A 1 95 ? 15.843 -5.617 -14.917 1.00 95.44 95 ASN A CA 1
ATOM 751 C C . ASN A 1 95 ? 15.469 -4.244 -14.342 1.00 95.44 95 ASN A C 1
ATOM 753 O O . ASN A 1 95 ? 15.264 -3.291 -15.095 1.00 95.44 95 ASN A O 1
ATOM 757 N N . TYR A 1 96 ? 15.448 -4.130 -13.019 1.00 95.56 96 TYR A N 1
ATOM 758 C CA . TYR A 1 96 ? 15.256 -2.880 -12.290 1.00 95.56 96 TYR A CA 1
ATOM 759 C C . TYR A 1 96 ? 16.258 -2.828 -11.138 1.00 95.56 96 TYR A C 1
ATOM 761 O O . TYR A 1 96 ? 16.296 -3.745 -10.320 1.00 95.56 96 TYR A O 1
ATOM 769 N N . TYR A 1 97 ? 17.121 -1.804 -11.127 1.00 95.00 97 TYR A N 1
ATOM 770 C CA . TYR A 1 97 ? 18.297 -1.732 -10.242 1.00 95.00 97 TYR A CA 1
ATOM 771 C C . TYR A 1 97 ? 19.178 -2.998 -10.287 1.00 95.00 97 TYR A C 1
ATOM 773 O O . TYR A 1 97 ? 19.639 -3.494 -9.268 1.00 95.00 97 TYR A O 1
ATOM 781 N N . GLY A 1 98 ? 19.374 -3.565 -11.483 1.00 93.19 98 GLY A N 1
ATOM 782 C CA . GLY A 1 98 ? 20.194 -4.768 -11.677 1.00 93.19 98 GLY A CA 1
ATOM 783 C C . GLY A 1 98 ? 19.519 -6.094 -11.306 1.00 93.19 98 GLY A C 1
ATOM 784 O O . GLY A 1 98 ? 20.075 -7.142 -11.615 1.00 93.19 98 GLY A O 1
ATOM 785 N N . TRP A 1 99 ? 18.314 -6.075 -10.728 1.00 93.44 99 TRP A N 1
ATOM 786 C CA . TRP A 1 99 ? 17.564 -7.287 -10.390 1.00 93.44 99 TRP A CA 1
ATOM 787 C C . TRP A 1 99 ? 16.539 -7.654 -11.463 1.00 93.44 99 TRP A C 1
ATOM 789 O O . TRP A 1 99 ? 15.878 -6.755 -11.993 1.00 93.44 99 TRP A O 1
ATOM 799 N N . PRO A 1 100 ? 16.355 -8.953 -11.763 1.00 92.19 100 PRO A N 1
ATOM 800 C CA . PRO A 1 100 ? 15.421 -9.398 -12.783 1.00 92.19 100 PRO A CA 1
ATOM 801 C C . PRO A 1 100 ? 13.978 -9.088 -12.395 1.00 92.19 100 PRO A C 1
ATOM 803 O O . PRO A 1 100 ? 13.529 -9.330 -11.275 1.00 92.19 100 PRO A O 1
ATOM 806 N N . VAL A 1 101 ? 13.247 -8.569 -13.373 1.00 93.69 101 VAL A N 1
ATOM 807 C CA . VAL A 1 101 ? 11.822 -8.257 -13.279 1.00 93.69 101 VAL A CA 1
ATOM 808 C C . VAL A 1 101 ? 11.036 -9.150 -14.236 1.00 93.69 101 VAL A C 1
ATOM 810 O O . VAL A 1 101 ? 10.045 -9.757 -13.838 1.00 93.69 101 VAL A O 1
ATOM 813 N N . GLY A 1 102 ? 11.497 -9.257 -15.488 1.00 91.06 102 GLY A N 1
ATOM 814 C CA . GLY A 1 102 ? 10.945 -10.178 -16.484 1.00 91.06 102 GLY A CA 1
ATOM 815 C C . GLY A 1 102 ? 9.493 -9.895 -16.884 1.00 91.06 102 GLY A C 1
ATOM 816 O O . GLY A 1 102 ? 8.752 -10.833 -17.172 1.00 91.06 102 GLY A O 1
ATOM 817 N N . GLY A 1 103 ? 9.054 -8.631 -16.882 1.00 93.62 103 GLY A N 1
ATOM 818 C CA . GLY A 1 103 ? 7.670 -8.281 -17.218 1.00 93.62 103 GLY A CA 1
ATOM 819 C C . GLY A 1 103 ? 7.205 -6.922 -16.691 1.00 93.62 103 GLY A C 1
ATOM 820 O O . GLY A 1 103 ? 8.006 -6.097 -16.247 1.00 93.62 103 GLY A O 1
ATOM 821 N N . LYS A 1 104 ? 5.885 -6.690 -16.737 1.00 93.62 104 LYS A N 1
ATOM 822 C CA . LYS A 1 104 ? 5.228 -5.488 -16.179 1.00 93.62 104 LYS A CA 1
ATOM 823 C C . LYS A 1 104 ? 5.544 -5.339 -14.700 1.00 93.62 104 LYS A C 1
ATOM 825 O O . LYS A 1 104 ? 5.362 -6.321 -14.004 1.00 93.62 104 LYS A O 1
ATOM 830 N N . MET A 1 105 ? 5.954 -4.172 -14.212 1.00 95.38 105 MET A N 1
ATOM 831 C CA . MET A 1 105 ? 6.383 -3.954 -12.826 1.00 95.38 105 MET A CA 1
ATOM 8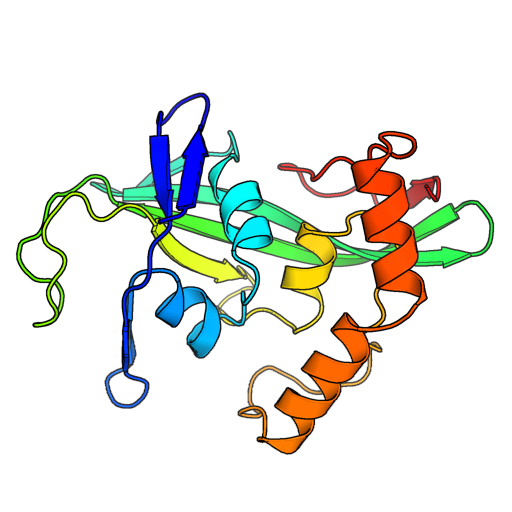32 C C . MET A 1 105 ? 5.301 -4.329 -11.802 1.00 95.38 105 MET A C 1
ATOM 834 O O . MET A 1 105 ? 5.557 -5.149 -10.919 1.00 95.38 105 MET A O 1
ATOM 838 N N . GLY A 1 106 ? 4.086 -3.794 -11.947 1.00 96.44 106 GLY A N 1
ATOM 839 C CA . GLY A 1 106 ? 3.032 -4.008 -10.956 1.00 96.44 106 GLY A CA 1
ATOM 840 C C . GLY A 1 106 ? 3.212 -3.087 -9.753 1.00 96.44 106 GLY A C 1
ATOM 841 O O . GLY A 1 106 ? 3.593 -1.926 -9.901 1.00 96.44 106 GLY A O 1
ATOM 842 N N . GLN A 1 107 ? 2.927 -3.586 -8.554 1.00 97.25 107 GLN A N 1
ATOM 843 C CA . GLN A 1 107 ? 3.225 -2.871 -7.318 1.00 97.25 107 GLN A CA 1
ATOM 844 C C . GLN A 1 107 ? 4.732 -2.608 -7.215 1.00 97.25 107 GLN A C 1
ATOM 846 O O . GLN A 1 107 ? 5.532 -3.530 -7.048 1.00 97.25 107 GLN A O 1
ATOM 851 N N . LEU A 1 108 ? 5.108 -1.331 -7.237 1.00 97.56 108 LEU A N 1
ATOM 852 C CA . LEU A 1 108 ? 6.480 -0.892 -7.030 1.00 97.56 108 LEU A CA 1
ATOM 853 C C . LEU A 1 108 ? 6.827 -0.837 -5.539 1.00 97.56 108 LEU A C 1
ATOM 855 O O . LEU A 1 108 ? 7.903 -1.279 -5.148 1.00 97.56 108 LEU A O 1
ATOM 859 N N . THR A 1 109 ? 5.944 -0.281 -4.706 1.00 97.50 109 THR A N 1
ATOM 860 C CA . THR A 1 109 ? 6.111 -0.215 -3.243 1.00 97.50 109 THR A CA 1
ATOM 861 C C . THR A 1 109 ? 4.795 0.167 -2.551 1.00 97.50 109 THR A C 1
ATOM 863 O O . THR A 1 109 ? 3.816 0.511 -3.216 1.00 97.50 109 THR A O 1
ATOM 866 N N . MET A 1 110 ? 4.780 0.134 -1.219 1.00 96.75 110 MET A N 1
ATOM 867 C CA . MET A 1 110 ? 3.699 0.639 -0.372 1.00 96.75 110 MET A CA 1
ATOM 868 C C . MET A 1 110 ? 4.278 1.285 0.881 1.00 96.75 110 MET A C 1
ATOM 870 O O . MET A 1 110 ? 5.271 0.772 1.381 1.00 96.75 110 MET A O 1
ATOM 874 N N . TYR A 1 111 ? 3.708 2.389 1.365 1.00 96.19 111 TYR A N 1
ATOM 875 C CA . TYR A 1 111 ? 4.249 3.131 2.509 1.00 96.19 111 TYR A CA 1
ATOM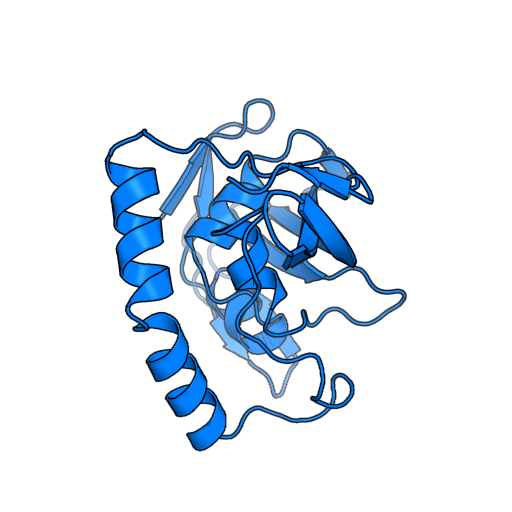 876 C C . TYR A 1 111 ? 3.197 3.978 3.232 1.00 96.19 111 TYR A C 1
ATOM 878 O O . TYR A 1 111 ? 2.158 4.297 2.658 1.00 96.19 111 TYR A O 1
ATOM 886 N N . CYS A 1 112 ? 3.480 4.385 4.470 1.00 95.19 112 CYS A N 1
ATOM 887 C CA . CYS A 1 112 ? 2.645 5.340 5.203 1.00 95.19 112 CYS A CA 1
ATOM 888 C C . CYS A 1 112 ? 3.045 6.773 4.866 1.00 95.19 112 CYS A C 1
ATOM 890 O O . CYS A 1 112 ? 4.225 7.062 4.710 1.00 95.19 112 CYS A O 1
ATOM 892 N N . TYR A 1 113 ? 2.080 7.681 4.769 1.00 91.62 113 TYR A N 1
ATOM 893 C CA . TYR A 1 113 ? 2.341 9.103 4.581 1.00 91.62 113 TYR A CA 1
ATOM 894 C C . TYR A 1 113 ? 2.121 9.856 5.895 1.00 91.62 113 TYR A C 1
ATOM 896 O O . TYR A 1 113 ? 0.985 10.097 6.298 1.00 91.62 113 TYR A O 1
ATOM 904 N N . GLN A 1 114 ? 3.218 10.210 6.571 1.00 78.88 114 GLN A N 1
ATOM 905 C CA . GLN A 1 114 ? 3.201 10.886 7.875 1.00 78.88 114 GLN A CA 1
ATOM 906 C C . GLN A 1 114 ? 4.196 12.054 7.926 1.00 78.88 114 GLN A C 1
ATOM 908 O O . GLN A 1 114 ? 5.136 12.055 8.711 1.00 78.88 114 GLN A O 1
ATOM 913 N N . GLY A 1 115 ? 4.063 13.035 7.031 1.00 67.62 115 GLY A N 1
ATOM 914 C CA . GLY A 1 115 ? 4.928 14.225 7.071 1.00 67.62 115 GLY A CA 1
ATOM 915 C C . GLY A 1 115 ? 6.426 13.964 6.831 1.00 67.62 115 GLY A C 1
ATOM 916 O O . GLY A 1 115 ? 7.238 14.836 7.116 1.00 67.62 115 GLY A O 1
ATOM 917 N N . GLY A 1 116 ? 6.799 12.795 6.297 1.00 65.19 116 GLY A N 1
ATOM 918 C CA . GLY A 1 116 ? 8.182 12.442 5.953 1.00 65.19 116 GLY A CA 1
ATOM 919 C C . GLY A 1 116 ? 8.543 10.991 6.272 1.00 65.19 116 GLY A C 1
ATOM 920 O O . GLY A 1 116 ? 9.317 10.383 5.534 1.00 65.19 116 GLY A O 1
ATOM 921 N N . GLU A 1 117 ? 7.936 10.403 7.307 1.00 66.12 117 GLU A N 1
ATOM 922 C CA . GLU A 1 117 ? 8.135 8.988 7.625 1.00 66.12 117 GLU A CA 1
ATOM 923 C C . GLU A 1 117 ? 7.406 8.108 6.607 1.00 66.12 117 GLU A C 1
ATOM 925 O O . GLU A 1 117 ? 6.196 8.229 6.419 1.00 66.12 117 GLU A O 1
ATOM 930 N N . LEU A 1 118 ? 8.164 7.231 5.939 1.00 85.19 118 LEU A N 1
ATOM 931 C CA . LEU A 1 118 ? 7.639 6.271 4.962 1.00 85.19 118 LEU A CA 1
ATOM 932 C C . LEU A 1 118 ? 7.439 4.873 5.568 1.00 85.19 118 LEU A C 1
ATOM 934 O O . LEU A 1 118 ? 6.877 3.996 4.912 1.00 85.19 118 LEU A O 1
ATOM 938 N N . ARG A 1 119 ? 7.933 4.616 6.782 1.00 91.62 119 ARG A N 1
ATOM 939 C CA . ARG A 1 119 ? 7.742 3.332 7.464 1.00 91.62 119 ARG A CA 1
ATOM 940 C C . ARG A 1 119 ? 6.434 3.364 8.247 1.00 91.62 119 ARG A C 1
ATOM 942 O O . ARG A 1 119 ? 6.140 4.339 8.927 1.00 91.62 119 ARG A O 1
ATOM 949 N N . CYS A 1 120 ? 5.636 2.312 8.130 1.00 92.56 120 CYS A N 1
ATOM 950 C CA . CYS A 1 120 ? 4.388 2.203 8.865 1.00 92.56 120 CYS A CA 1
ATOM 951 C C . CYS A 1 120 ? 4.610 1.661 10.285 1.00 92.56 120 CYS A C 1
ATOM 953 O O . CYS A 1 120 ? 5.426 0.756 10.476 1.00 92.56 120 CYS A O 1
ATOM 955 N N . PRO A 1 121 ? 3.851 2.143 11.281 1.00 92.25 121 PRO A N 1
ATOM 956 C CA . PRO A 1 121 ? 3.724 1.461 12.564 1.00 92.25 121 PRO A CA 1
ATOM 957 C C . PRO A 1 121 ? 3.245 0.011 12.391 1.00 92.25 121 PRO A C 1
ATOM 959 O O . PRO A 1 121 ? 2.445 -0.264 11.495 1.00 92.25 121 PRO A O 1
ATOM 962 N N . ASN A 1 122 ? 3.671 -0.896 13.280 1.00 88.06 122 ASN A N 1
ATOM 963 C CA . ASN A 1 122 ? 3.339 -2.336 13.221 1.00 88.06 122 ASN A CA 1
ATOM 964 C C . ASN A 1 122 ? 1.833 -2.603 13.093 1.00 88.06 122 ASN A C 1
ATOM 966 O O . ASN A 1 122 ? 1.407 -3.518 12.391 1.00 88.06 122 ASN A O 1
ATOM 970 N N . TRP A 1 123 ? 1.032 -1.751 13.730 1.00 90.69 123 TRP A N 1
ATOM 971 C CA . TRP A 1 123 ? -0.415 -1.873 13.772 1.00 90.69 123 TRP A CA 1
ATOM 972 C C . TRP A 1 123 ? -1.093 -1.658 12.411 1.00 90.69 123 TRP A C 1
ATOM 974 O O . TRP A 1 123 ? -2.203 -2.147 12.215 1.00 90.69 123 TRP A O 1
ATOM 984 N N . VAL A 1 124 ? -0.452 -0.956 11.467 1.00 93.56 124 VAL A N 1
ATOM 985 C CA . VAL A 1 124 ? -1.082 -0.523 10.206 1.00 93.56 124 VAL A CA 1
ATOM 986 C C . VAL A 1 124 ? -1.458 -1.702 9.323 1.00 93.56 124 VAL A C 1
ATOM 988 O O . VAL A 1 124 ? -2.596 -1.772 8.871 1.00 93.56 124 VAL A O 1
ATOM 991 N N . ALA A 1 125 ? -0.528 -2.626 9.071 1.00 91.94 125 ALA A N 1
ATOM 992 C CA . ALA A 1 125 ? -0.799 -3.769 8.200 1.00 91.94 125 ALA A CA 1
ATOM 993 C C . ALA A 1 125 ? -1.947 -4.630 8.750 1.00 91.94 125 ALA A C 1
ATOM 995 O O . ALA A 1 125 ? -2.820 -5.031 7.985 1.00 91.94 125 ALA A O 1
ATOM 996 N N . TYR A 1 126 ? -1.980 -4.819 10.072 1.00 90.50 126 TYR A N 1
ATOM 997 C CA . TYR A 1 126 ? -3.066 -5.505 10.765 1.00 90.50 126 TYR A CA 1
ATOM 998 C C . TYR A 1 126 ? -4.400 -4.763 10.637 1.00 90.50 126 TYR A C 1
ATOM 1000 O O . TYR A 1 126 ? -5.403 -5.362 10.278 1.00 90.50 126 TYR A O 1
ATOM 1008 N N . SER A 1 127 ? -4.426 -3.448 10.865 1.00 92.69 127 SER A N 1
ATOM 1009 C CA . SER A 1 127 ? -5.652 -2.648 10.742 1.00 92.69 127 SER A CA 1
ATOM 1010 C C . SER A 1 127 ? -6.221 -2.609 9.321 1.00 92.69 127 SER A C 1
ATOM 1012 O O . SER A 1 127 ? -7.405 -2.341 9.144 1.00 92.69 127 SER A O 1
ATOM 1014 N N . ILE A 1 128 ? -5.400 -2.842 8.291 1.00 92.19 128 ILE A N 1
ATOM 1015 C CA . ILE A 1 128 ? -5.889 -2.962 6.910 1.00 92.19 128 ILE A CA 1
ATOM 1016 C C . ILE A 1 128 ? -6.625 -4.293 6.712 1.00 92.19 128 ILE A C 1
ATOM 1018 O O . ILE A 1 128 ? -7.644 -4.325 6.019 1.00 92.19 128 ILE A O 1
ATOM 1022 N N . THR A 1 129 ? -6.111 -5.393 7.273 1.00 89.25 129 THR A N 1
ATOM 1023 C CA . THR A 1 129 ? -6.724 -6.729 7.147 1.00 89.25 129 THR A CA 1
ATOM 1024 C C . THR A 1 129 ? -7.907 -6.916 8.087 1.00 89.25 129 THR A C 1
ATOM 1026 O O . THR A 1 129 ? -8.889 -7.539 7.696 1.00 89.25 129 THR A O 1
ATOM 1029 N N . ASN A 1 130 ? -7.850 -6.281 9.252 1.00 87.19 130 ASN A N 1
ATOM 1030 C CA . ASN A 1 130 ? -8.843 -6.351 10.313 1.00 87.19 130 ASN A CA 1
ATOM 1031 C C . ASN A 1 130 ? -9.314 -4.924 10.640 1.00 87.19 130 ASN A C 1
ATOM 1033 O O . ASN A 1 130 ? -8.922 -4.350 11.662 1.00 87.19 130 ASN A O 1
ATOM 1037 N N . PRO A 1 131 ? -10.058 -4.267 9.731 1.00 84.69 131 PRO A N 1
ATOM 1038 C CA . PRO A 1 131 ? -10.610 -2.957 10.031 1.00 84.69 131 PRO A CA 1
ATOM 1039 C C . PRO A 1 131 ? -11.617 -3.082 11.178 1.00 84.69 131 PRO A C 1
ATOM 1041 O O . PRO A 1 131 ? -12.193 -4.139 11.394 1.00 84.69 131 PRO A O 1
ATOM 1044 N N . GLY A 1 132 ? -11.790 -2.003 11.937 1.00 78.12 132 GLY A N 1
ATOM 1045 C CA . GLY A 1 132 ? -12.817 -1.878 12.975 1.00 78.12 132 GLY A CA 1
ATOM 1046 C C . GLY A 1 132 ? -12.710 -2.776 14.212 1.00 78.12 132 GLY A C 1
ATOM 1047 O O . GLY A 1 132 ? -13.532 -2.629 15.108 1.00 78.12 132 GLY A O 1
ATOM 1048 N N . VAL A 1 133 ? -11.690 -3.629 14.324 1.00 80.69 133 VAL A N 1
ATOM 1049 C CA . VAL A 1 133 ? -11.448 -4.432 15.535 1.00 80.69 133 VAL A CA 1
ATOM 1050 C C . VAL A 1 133 ? -10.420 -3.800 16.466 1.00 80.69 133 VAL A C 1
ATOM 1052 O O . VAL A 1 133 ? -9.646 -2.912 16.082 1.00 80.69 133 VAL A O 1
ATOM 1055 N N . ASN A 1 134 ? -10.381 -4.293 17.707 1.00 80.94 134 ASN A N 1
ATOM 1056 C CA . ASN A 1 134 ? -9.312 -3.963 18.637 1.00 80.94 134 ASN A CA 1
ATOM 1057 C C . ASN A 1 134 ? -7.959 -4.341 18.036 1.00 80.94 134 ASN A C 1
ATOM 1059 O O . ASN A 1 134 ? -7.724 -5.463 17.592 1.00 80.94 134 ASN A O 1
ATOM 1063 N N . ASN A 1 135 ? -7.049 -3.374 18.022 1.00 82.00 135 ASN A N 1
ATOM 1064 C CA . ASN A 1 135 ? -5.714 -3.608 17.510 1.00 82.00 135 ASN A CA 1
ATOM 1065 C C . ASN A 1 135 ? -4.816 -4.171 18.633 1.00 82.00 135 ASN A C 1
ATOM 1067 O O . ASN A 1 135 ? -4.603 -3.466 19.628 1.00 82.00 135 ASN A O 1
ATOM 1071 N N . PRO A 1 136 ? -4.254 -5.389 18.489 1.00 78.94 136 PRO A N 1
ATOM 1072 C CA . PRO A 1 136 ? -3.498 -6.051 19.555 1.00 78.94 136 PRO A CA 1
ATOM 1073 C C . PRO A 1 136 ? -2.146 -5.377 19.829 1.00 78.94 136 PRO A C 1
ATOM 1075 O O . PRO A 1 136 ? -1.564 -5.539 20.904 1.00 78.94 136 PRO A O 1
ATOM 1078 N N . TYR A 1 137 ? -1.645 -4.558 18.898 1.00 76.88 137 TYR A N 1
ATOM 1079 C CA . TYR A 1 137 ? -0.398 -3.826 19.082 1.00 76.88 137 TYR A CA 1
ATOM 1080 C C . TYR A 1 137 ? -0.612 -2.663 20.062 1.00 76.88 137 TYR A C 1
ATOM 1082 O O . TYR A 1 137 ? -1.204 -1.622 19.735 1.00 76.88 137 TYR A O 1
ATOM 1090 N N . ARG A 1 138 ? -0.107 -2.819 21.293 1.00 57.84 138 ARG A N 1
ATOM 1091 C CA . ARG A 1 138 ? -0.211 -1.803 22.353 1.00 57.84 138 ARG A CA 1
ATOM 1092 C C . ARG A 1 138 ? 0.409 -0.471 21.919 1.00 57.84 138 ARG A C 1
ATOM 1094 O O . ARG A 1 138 ? 1.363 -0.409 21.153 1.00 57.84 138 ARG A O 1
ATOM 1101 N N . SER A 1 139 ? -0.160 0.629 22.414 1.00 49.44 139 SER A N 1
ATOM 1102 C CA . SER A 1 139 ? 0.223 2.009 22.061 1.00 49.44 139 SER A CA 1
ATOM 1103 C C . SER A 1 139 ? 1.604 2.453 22.570 1.00 49.44 139 SER A C 1
ATOM 1105 O O . SER A 1 139 ? 1.955 3.621 22.423 1.00 49.44 139 SER A O 1
ATOM 1107 N N . SER A 1 140 ? 2.381 1.563 23.181 1.00 42.75 140 SER A N 1
ATOM 1108 C CA . SER A 1 140 ? 3.685 1.871 23.757 1.00 42.75 140 SER A CA 1
ATOM 1109 C C . SER A 1 140 ? 4.789 1.176 22.970 1.00 42.75 140 SER A C 1
ATOM 1111 O O . SER A 1 140 ? 5.295 0.149 23.404 1.00 42.75 140 SER A O 1
ATOM 1113 N N . THR A 1 141 ? 5.177 1.742 21.828 1.00 41.34 141 THR A N 1
ATOM 1114 C CA . THR A 1 141 ? 6.535 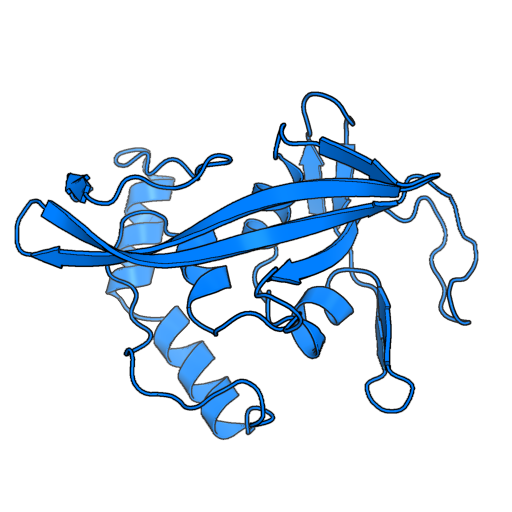1.510 21.311 1.00 41.34 141 THR A CA 1
ATOM 1115 C C . THR A 1 141 ? 7.038 2.763 20.589 1.00 41.34 141 THR A C 1
ATOM 1117 O O . THR A 1 141 ? 6.222 3.457 19.975 1.00 41.34 141 THR A O 1
ATOM 1120 N N . PRO A 1 142 ? 8.330 3.109 20.745 1.00 36.59 142 PRO A N 1
ATOM 1121 C CA . PRO A 1 142 ? 8.898 4.398 20.363 1.00 36.59 142 PRO A CA 1
ATOM 1122 C C . PRO A 1 142 ? 8.870 4.631 18.851 1.00 36.59 142 PRO A C 1
ATOM 1124 O O . PRO A 1 142 ? 8.681 3.707 18.064 1.00 36.59 142 PRO A O 1
ATOM 1127 N N . SER A 1 143 ? 9.093 5.891 18.482 1.00 39.31 143 SER A N 1
ATOM 1128 C CA . SER A 1 143 ? 9.291 6.384 17.116 1.00 39.31 143 SER A CA 1
ATOM 1129 C C . SER A 1 143 ? 10.174 5.482 16.239 1.00 39.31 143 SER A C 1
ATOM 1131 O O . SER A 1 143 ? 11.015 4.740 16.738 1.00 39.31 143 SER A O 1
ATOM 1133 N N . ALA A 1 144 ? 9.985 5.645 14.929 1.00 39.06 144 ALA A N 1
ATOM 1134 C CA . ALA A 1 144 ? 10.497 4.956 13.739 1.00 39.06 144 ALA A CA 1
ATOM 1135 C C . ALA A 1 144 ? 11.976 4.477 13.630 1.00 39.06 144 ALA A C 1
ATOM 1137 O O . ALA A 1 144 ? 12.374 4.111 12.525 1.00 39.06 144 ALA A O 1
ATOM 1138 N N . ASP A 1 145 ? 12.774 4.397 14.697 1.00 38.69 145 ASP A N 1
ATOM 1139 C CA . ASP A 1 145 ? 14.229 4.157 14.622 1.00 38.69 145 ASP A CA 1
ATOM 1140 C C . ASP A 1 145 ? 14.743 2.816 15.185 1.00 38.69 145 ASP A C 1
ATOM 1142 O O . ASP A 1 145 ? 15.943 2.554 15.123 1.00 38.69 145 ASP A O 1
ATOM 1146 N N . ALA A 1 146 ? 13.893 1.915 15.685 1.00 42.00 146 ALA A N 1
ATOM 1147 C CA . ALA A 1 146 ? 14.351 0.575 16.068 1.00 42.00 146 ALA A CA 1
ATOM 1148 C C . ALA A 1 146 ? 14.167 -0.412 14.904 1.00 42.00 146 ALA A C 1
ATOM 1150 O O . ALA A 1 146 ? 13.050 -0.794 14.551 1.00 42.00 146 ALA A O 1
ATOM 1151 N N . SER A 1 147 ? 15.273 -0.837 14.289 1.00 51.44 147 SER A N 1
ATOM 1152 C CA . SER A 1 147 ? 15.306 -2.073 13.508 1.00 51.44 147 SER A CA 1
ATOM 1153 C C . SER A 1 147 ? 14.800 -3.210 14.397 1.00 51.44 147 SER A C 1
ATOM 1155 O O . SER A 1 147 ? 15.439 -3.491 15.410 1.00 51.44 147 SER A O 1
ATOM 1157 N N . LEU A 1 148 ? 13.669 -3.824 14.033 1.00 54.28 148 LEU A N 1
ATOM 1158 C CA . LEU A 1 148 ? 13.093 -4.932 14.795 1.00 54.28 148 LEU A CA 1
ATOM 1159 C C . LEU A 1 148 ? 14.151 -6.025 14.955 1.00 54.28 148 LEU A C 1
ATOM 1161 O O . LEU A 1 148 ? 14.707 -6.526 13.974 1.00 54.28 148 LEU A O 1
ATOM 1165 N N . SER A 1 149 ? 14.440 -6.370 16.199 1.00 66.44 149 SER A N 1
ATOM 1166 C CA . SER A 1 149 ? 15.239 -7.531 16.545 1.00 66.44 149 SER A CA 1
ATOM 1167 C C . SER A 1 149 ? 14.545 -8.817 16.076 1.00 66.44 149 SER A C 1
ATOM 1169 O O . SER A 1 149 ? 13.342 -8.855 15.788 1.00 66.44 149 SER A O 1
ATOM 1171 N N . ALA A 1 150 ? 15.308 -9.908 15.997 1.00 60.22 150 ALA A N 1
ATOM 1172 C CA . ALA A 1 150 ? 14.746 -11.228 15.706 1.00 60.22 150 ALA A CA 1
ATOM 1173 C C . ALA A 1 150 ? 13.685 -11.647 16.746 1.00 60.22 150 ALA A C 1
ATOM 1175 O O . ALA A 1 150 ? 12.765 -12.391 16.420 1.00 60.22 150 ALA A O 1
ATOM 1176 N N . GLU A 1 151 ? 13.801 -11.134 17.970 1.00 58.97 151 GLU A N 1
ATOM 1177 C CA . GLU A 1 151 ? 12.903 -11.404 19.092 1.00 58.97 151 GLU A CA 1
ATOM 1178 C C . GLU A 1 151 ? 11.563 -10.672 18.922 1.00 58.97 151 GLU A C 1
ATOM 1180 O O . GLU A 1 151 ? 10.513 -11.303 18.972 1.00 58.97 151 GLU A O 1
ATOM 1185 N N . GLU A 1 152 ? 11.586 -9.389 18.546 1.00 58.03 152 GLU A N 1
ATOM 1186 C CA . GLU A 1 152 ? 10.367 -8.635 18.203 1.00 58.03 152 GLU A CA 1
ATOM 1187 C C . GLU A 1 152 ? 9.669 -9.198 16.950 1.00 58.03 152 GLU A C 1
ATOM 1189 O O . GLU A 1 152 ? 8.444 -9.159 16.836 1.00 58.03 152 GLU A O 1
ATOM 1194 N N . SER A 1 153 ? 10.437 -9.762 16.011 1.00 56.84 153 SER A N 1
ATOM 1195 C CA . SER A 1 153 ? 9.884 -10.458 14.839 1.00 56.84 153 SER A CA 1
ATOM 1196 C C . SER A 1 153 ? 9.187 -11.772 15.218 1.00 56.84 153 SER A C 1
ATOM 1198 O O . SER A 1 153 ? 8.193 -12.145 14.596 1.00 56.84 153 SER A O 1
ATOM 1200 N N . ALA A 1 154 ? 9.695 -12.479 16.231 1.00 61.62 154 ALA A N 1
ATOM 1201 C CA . ALA A 1 154 ? 9.085 -13.703 16.744 1.00 61.62 154 ALA A CA 1
ATOM 1202 C C . ALA A 1 154 ? 7.820 -13.402 17.565 1.00 61.62 154 ALA A C 1
ATOM 1204 O O . ALA A 1 154 ? 6.797 -14.049 17.357 1.00 61.62 154 ALA A O 1
ATOM 1205 N N . GLU A 1 155 ? 7.852 -12.366 18.406 1.00 64.31 155 GLU A N 1
ATOM 1206 C CA . GLU A 1 155 ? 6.685 -11.894 19.164 1.00 64.31 155 GLU A CA 1
ATOM 1207 C C . GLU A 1 155 ? 5.557 -11.440 18.220 1.00 64.31 155 GLU A C 1
ATOM 1209 O O . GLU A 1 155 ? 4.380 -11.723 18.439 1.00 64.31 155 GLU A O 1
ATOM 1214 N N . GLN A 1 156 ? 5.910 -10.818 17.090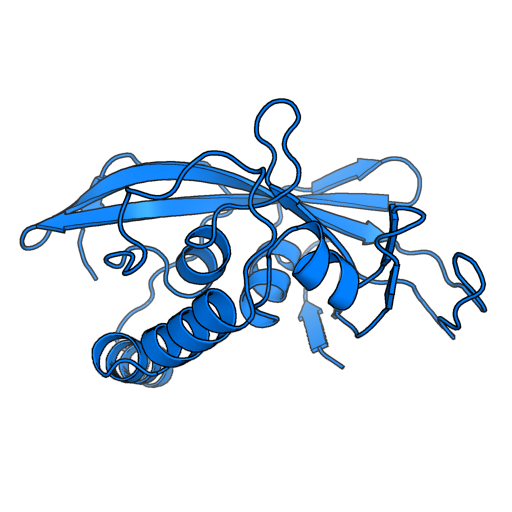 1.00 58.97 156 GLN A N 1
ATOM 1215 C CA . GLN A 1 156 ? 4.948 -10.491 16.041 1.00 58.97 156 GLN A CA 1
ATOM 1216 C C . GLN A 1 156 ? 4.272 -11.736 15.447 1.00 58.97 156 GLN A C 1
ATOM 1218 O O . GLN A 1 156 ? 3.066 -11.706 15.202 1.00 58.97 156 GLN A O 1
ATOM 1223 N N . ALA A 1 157 ? 5.027 -12.809 15.198 1.00 60.72 157 ALA A N 1
ATOM 1224 C CA . ALA A 1 157 ? 4.479 -14.051 14.658 1.00 60.72 157 ALA A CA 1
ATOM 1225 C C . ALA A 1 157 ? 3.518 -14.730 15.649 1.00 60.72 157 ALA A C 1
ATOM 1227 O O . ALA A 1 157 ? 2.494 -15.260 15.227 1.00 60.72 157 ALA A O 1
ATOM 1228 N N . GLU A 1 158 ? 3.810 -14.655 16.949 1.00 67.62 158 GLU A N 1
ATOM 1229 C CA . GLU A 1 158 ? 2.964 -15.200 18.016 1.00 67.62 158 GLU A CA 1
ATOM 1230 C C . GLU A 1 158 ? 1.644 -14.427 18.168 1.00 67.62 158 GLU A C 1
ATOM 1232 O O . GLU A 1 158 ? 0.576 -15.036 18.261 1.00 67.62 158 GLU A O 1
ATOM 1237 N N . ILE A 1 159 ? 1.683 -13.090 18.097 1.00 58.03 159 ILE A N 1
ATOM 1238 C CA . ILE A 1 159 ? 0.469 -12.256 18.124 1.00 58.03 159 ILE A CA 1
ATOM 1239 C C . ILE A 1 159 ? -0.444 -12.599 16.948 1.00 58.03 159 ILE A C 1
ATOM 1241 O O . ILE A 1 159 ? -1.648 -12.731 17.149 1.00 58.03 159 ILE A O 1
ATOM 1245 N N . LEU A 1 160 ? 0.116 -12.775 15.744 1.00 55.84 160 LEU A N 1
ATOM 1246 C CA . LEU A 1 160 ? -0.645 -13.127 14.537 1.00 55.84 160 LEU A CA 1
ATOM 1247 C C . LEU A 1 160 ? -1.294 -14.514 14.606 1.00 55.84 160 LEU A C 1
ATOM 1249 O O . LEU A 1 160 ? -2.216 -14.779 13.846 1.00 55.84 160 LEU A O 1
ATOM 1253 N N . SER A 1 161 ? -0.843 -15.371 15.521 1.00 65.25 161 SER A N 1
ATOM 1254 C CA . SER A 1 161 ? -1.434 -16.685 15.788 1.00 65.25 161 SER A CA 1
ATOM 1255 C C . SER A 1 161 ? -2.390 -16.708 16.986 1.00 65.25 161 SER A C 1
ATOM 1257 O O . SER A 1 161 ? -2.733 -17.787 17.464 1.00 65.25 161 SER A O 1
ATOM 1259 N N . SER A 1 162 ? -2.788 -15.547 17.515 1.00 70.19 162 SER A N 1
ATOM 1260 C CA . SER A 1 162 ? -3.680 -15.486 18.678 1.00 70.19 162 SER A CA 1
ATOM 1261 C C . SER A 1 162 ? -5.101 -15.953 18.342 1.00 70.19 162 SER A C 1
ATOM 1263 O O . SER A 1 162 ? -5.590 -15.721 17.237 1.00 70.19 162 SER A O 1
ATOM 1265 N N . GLU A 1 163 ? -5.772 -16.593 19.308 1.00 70.06 163 GLU A N 1
ATOM 1266 C CA . GLU A 1 163 ? -7.135 -17.134 19.144 1.00 70.06 163 GLU A CA 1
ATOM 1267 C C . GLU A 1 163 ? -8.133 -16.069 18.668 1.00 70.06 163 GLU A C 1
ATOM 1269 O O . GLU A 1 163 ? -8.937 -16.352 17.791 1.00 70.06 163 GLU A O 1
ATOM 1274 N N . GLU A 1 164 ? -8.017 -14.827 19.152 1.00 61.53 164 GLU A N 1
ATOM 1275 C CA . GLU A 1 164 ? -8.872 -13.703 18.733 1.00 61.53 164 GLU A CA 1
ATOM 1276 C C . GLU A 1 164 ? -8.748 -13.401 17.228 1.00 61.53 164 GLU A C 1
ATOM 1278 O O . GLU A 1 164 ? -9.745 -13.136 16.562 1.00 61.53 164 GLU A O 1
ATOM 1283 N N . ILE A 1 165 ? -7.536 -13.479 16.662 1.00 57.62 165 ILE A N 1
ATOM 1284 C CA . ILE A 1 165 ? -7.315 -13.282 15.220 1.00 57.62 165 ILE A CA 1
ATOM 1285 C C . ILE A 1 165 ? -7.855 -14.471 14.433 1.00 57.62 165 ILE A C 1
ATOM 1287 O O . ILE A 1 165 ? -8.486 -14.274 13.401 1.00 57.62 165 ILE A O 1
ATOM 1291 N N . VAL A 1 166 ? -7.631 -15.691 14.923 1.00 68.31 166 VAL A N 1
ATOM 1292 C CA . VAL A 1 166 ? -8.100 -16.917 14.263 1.00 68.31 166 VAL A CA 1
ATOM 1293 C C . VAL A 1 166 ? -9.632 -16.973 14.229 1.00 68.31 166 VAL A C 1
ATOM 1295 O O . VAL A 1 166 ? -10.210 -17.356 13.214 1.00 68.31 166 VAL A O 1
ATOM 1298 N N . GLU A 1 167 ? -10.303 -16.565 15.307 1.00 67.12 167 GLU A N 1
ATOM 1299 C CA . GLU A 1 167 ? -11.766 -16.479 15.364 1.00 67.12 167 GLU A CA 1
ATOM 1300 C C . GLU A 1 167 ? -12.313 -15.420 14.403 1.00 67.12 167 GLU A C 1
ATOM 1302 O O . GLU A 1 167 ? -13.280 -15.690 13.692 1.00 67.12 167 GLU A O 1
ATOM 1307 N N . LEU A 1 168 ? -11.664 -14.254 14.324 1.00 57.12 168 LEU A N 1
ATOM 1308 C CA . LEU A 1 168 ? -12.056 -13.188 13.403 1.00 57.12 168 LEU A CA 1
ATOM 1309 C C . LEU A 1 168 ? -11.812 -13.567 11.931 1.00 57.12 168 LEU A C 1
ATOM 1311 O O . LEU A 1 168 ? -12.624 -13.273 11.058 1.00 57.12 168 LEU A O 1
ATOM 1315 N N . GLU A 1 169 ? -10.705 -14.250 11.631 1.00 56.88 169 GLU A N 1
ATOM 1316 C CA . GLU A 1 169 ? -10.469 -14.824 10.302 1.00 56.88 169 GLU A CA 1
ATOM 1317 C C . GLU A 1 169 ? -11.582 -15.824 9.949 1.00 56.88 169 GLU A C 1
ATOM 1319 O O . GLU A 1 169 ? -12.111 -15.784 8.838 1.00 56.88 169 GLU A O 1
ATOM 1324 N N . GLY A 1 170 ? -12.013 -16.638 10.918 1.00 58.62 170 GLY A N 1
ATOM 1325 C CA . GLY A 1 170 ? -13.151 -17.544 10.778 1.00 58.62 170 GLY A CA 1
ATOM 1326 C C . GLY A 1 170 ? -14.496 -16.841 10.541 1.00 58.62 170 GLY A C 1
ATOM 1327 O O . GLY A 1 170 ? -15.255 -17.287 9.679 1.00 58.62 170 GLY A O 1
ATOM 1328 N N . SER A 1 171 ? -14.803 -15.744 11.247 1.00 56.38 171 SER A N 1
ATOM 1329 C CA . SER A 1 171 ? -16.060 -14.987 11.072 1.00 56.38 171 SER A CA 1
ATOM 1330 C C . SER A 1 171 ? -16.120 -14.269 9.718 1.00 56.38 171 SER A C 1
ATOM 1332 O O . SER A 1 171 ? -17.156 -14.281 9.043 1.00 56.38 171 SER A O 1
ATOM 1334 N N . ILE A 1 172 ? -14.987 -13.718 9.267 1.00 53.06 172 ILE A N 1
ATOM 1335 C CA . ILE A 1 172 ? -14.836 -13.109 7.940 1.00 53.06 172 ILE A CA 1
ATOM 1336 C C . ILE A 1 172 ? -14.982 -14.171 6.839 1.00 53.06 172 ILE A C 1
ATOM 1338 O O . ILE A 1 172 ? -15.661 -13.923 5.840 1.00 53.06 172 ILE A O 1
ATOM 1342 N N . GLU A 1 173 ? -14.383 -15.356 7.002 1.00 59.03 173 GLU A N 1
ATOM 1343 C CA . GLU A 1 173 ? -14.533 -16.474 6.057 1.00 59.03 173 GLU A CA 1
ATOM 1344 C C . GLU A 1 173 ? -15.967 -17.023 6.010 1.00 59.03 173 GLU A C 1
ATOM 1346 O O . GLU A 1 173 ? -16.441 -17.405 4.936 1.00 59.03 173 GLU A O 1
ATOM 1351 N N . ALA A 1 174 ? -16.677 -17.021 7.142 1.00 62.00 174 ALA A N 1
ATOM 1352 C CA . ALA A 1 174 ? -18.087 -17.402 7.230 1.00 62.00 174 ALA A CA 1
ATOM 1353 C C . ALA A 1 174 ? -19.037 -16.361 6.602 1.00 62.00 174 ALA A C 1
ATOM 1355 O O . ALA A 1 174 ? -20.165 -16.699 6.242 1.00 62.00 174 ALA A O 1
ATOM 1356 N N . GLY A 1 175 ? -18.569 -15.123 6.401 1.00 42.81 175 GLY A N 1
ATOM 1357 C CA . GLY A 1 175 ? -19.343 -14.030 5.810 1.00 42.81 175 GLY A CA 1
ATOM 1358 C C . GLY A 1 175 ? -20.320 -13.357 6.777 1.00 42.81 175 GLY A C 1
ATOM 1359 O O . GLY A 1 175 ? -21.195 -12.618 6.321 1.00 42.81 175 GLY A O 1
ATOM 1360 N N . ASP A 1 176 ? -20.167 -13.600 8.080 1.00 40.94 176 ASP A N 1
ATOM 1361 C CA . ASP A 1 176 ? -21.060 -13.096 9.128 1.00 40.94 176 ASP A CA 1
ATOM 1362 C C . ASP A 1 176 ? -20.736 -11.642 9.530 1.00 40.94 176 ASP A C 1
ATOM 1364 O O . ASP A 1 176 ? -21.626 -10.903 9.949 1.00 40.94 176 ASP A O 1
ATOM 1368 N N . GLU A 1 177 ? -19.499 -11.183 9.303 1.00 48.53 177 GLU A N 1
ATOM 1369 C CA . GLU A 1 177 ? -19.050 -9.803 9.532 1.00 48.53 177 GLU A CA 1
ATOM 1370 C C . GLU A 1 177 ? -18.406 -9.217 8.264 1.00 48.53 177 GLU A C 1
ATOM 1372 O O . GLU A 1 177 ? -17.405 -9.718 7.752 1.00 48.53 177 GLU A O 1
ATOM 1377 N N . GLN A 1 178 ? -18.948 -8.105 7.751 1.00 50.41 178 GLN A N 1
ATOM 1378 C CA . GLN A 1 178 ? -18.296 -7.308 6.704 1.00 50.41 178 GLN A CA 1
ATOM 1379 C C . GLN A 1 178 ? -17.714 -6.034 7.297 1.00 50.41 178 GLN A C 1
ATOM 1381 O O . GLN A 1 178 ? -18.293 -4.951 7.169 1.00 50.41 178 GLN A O 1
ATOM 1386 N N . VAL A 1 179 ? -16.526 -6.122 7.893 1.00 54.91 179 VAL A N 1
ATOM 1387 C CA . VAL A 1 179 ? -15.806 -4.893 8.223 1.00 54.91 179 VAL A CA 1
ATOM 1388 C C . VAL A 1 179 ? -15.135 -4.366 6.960 1.00 54.91 179 VAL A C 1
ATOM 1390 O O . VAL A 1 179 ? -14.197 -4.947 6.410 1.00 54.91 179 VAL A O 1
ATOM 1393 N N . THR A 1 180 ? -15.689 -3.276 6.434 1.00 65.25 180 THR A N 1
ATOM 1394 C CA . THR A 1 180 ? -15.289 -2.744 5.132 1.00 65.25 180 THR A CA 1
ATOM 1395 C C . THR A 1 180 ? -14.023 -1.907 5.281 1.00 65.25 180 THR A C 1
ATOM 1397 O O . THR A 1 180 ? -13.981 -0.933 6.031 1.00 65.25 180 THR A O 1
ATOM 1400 N N . PHE A 1 181 ? -12.975 -2.268 4.542 1.00 79.31 181 PHE A N 1
ATOM 1401 C CA . PHE A 1 181 ? -11.782 -1.437 4.418 1.00 79.31 181 PHE A CA 1
ATOM 1402 C C . PHE A 1 181 ? -12.126 -0.113 3.715 1.00 79.31 181 PHE A C 1
ATOM 1404 O O . PHE A 1 181 ? -12.668 -0.124 2.609 1.00 79.31 181 PHE A O 1
ATOM 1411 N N . SER A 1 182 ? -11.809 1.024 4.344 1.00 80.00 182 SER A N 1
ATOM 1412 C CA . SER A 1 182 ? -12.114 2.347 3.788 1.00 80.00 182 SER A CA 1
ATOM 1413 C C . SER A 1 182 ? -10.981 2.892 2.922 1.00 80.00 182 SER A C 1
ATOM 1415 O O . SER A 1 182 ? -9.801 2.864 3.284 1.00 80.00 182 SER A O 1
ATOM 1417 N N . TYR A 1 183 ? -11.362 3.490 1.797 1.00 87.38 183 TYR A N 1
ATOM 1418 C CA . TYR A 1 183 ? -10.461 4.287 0.965 1.00 87.38 183 TYR A CA 1
ATOM 1419 C C . TYR A 1 183 ? -10.493 5.776 1.313 1.00 87.38 183 TYR A C 1
ATOM 1421 O O . TYR A 1 183 ? -9.650 6.532 0.831 1.00 87.38 183 TYR A O 1
ATOM 1429 N N . GLU A 1 184 ? -11.424 6.186 2.168 1.00 87.44 184 GLU A N 1
ATOM 1430 C CA . GLU A 1 184 ? -11.590 7.546 2.677 1.00 87.44 184 GLU A CA 1
ATOM 1431 C C . GLU A 1 184 ? -11.093 7.655 4.127 1.00 87.44 184 GLU A C 1
ATOM 1433 O O . GLU A 1 184 ? -10.973 6.623 4.802 1.00 87.44 184 GLU A O 1
ATOM 1438 N N . PRO A 1 185 ? -10.796 8.874 4.625 1.00 85.25 185 PRO A N 1
ATOM 1439 C CA . PRO A 1 185 ? -10.532 9.088 6.043 1.00 85.25 185 PRO A CA 1
ATOM 1440 C C . PRO A 1 185 ? -11.617 8.441 6.905 1.00 85.25 185 PRO A C 1
ATOM 1442 O O . PRO A 1 185 ? -12.807 8.528 6.608 1.00 85.25 185 PRO A O 1
ATOM 1445 N N . LEU A 1 186 ? -11.185 7.759 7.955 1.00 84.75 186 LEU A N 1
ATOM 1446 C CA . LEU A 1 186 ? -12.037 6.954 8.805 1.00 84.75 186 LEU A CA 1
ATOM 1447 C C . LEU A 1 186 ? -12.802 7.834 9.801 1.00 84.75 186 LEU A C 1
ATOM 1449 O O . LEU A 1 186 ? -12.260 8.828 10.292 1.00 84.75 186 LEU A O 1
ATOM 1453 N N . PRO A 1 187 ? -14.051 7.469 10.131 1.00 83.75 187 PRO A N 1
ATOM 1454 C CA . PRO A 1 187 ? -14.819 8.174 11.144 1.00 83.75 187 PRO A CA 1
ATOM 1455 C C . PRO A 1 187 ? -14.204 7.972 12.535 1.00 83.75 187 PRO A C 1
ATOM 1457 O O . PRO A 1 187 ? -13.649 6.913 12.845 1.00 83.75 187 PRO A O 1
ATOM 1460 N N . GLU A 1 188 ? -14.357 8.981 13.396 1.00 88.00 188 GLU A N 1
ATOM 1461 C CA . GLU A 1 188 ? -13.855 8.947 14.777 1.00 88.00 188 GLU A CA 1
ATOM 1462 C C . GLU A 1 188 ? -14.487 7.829 15.615 1.00 88.00 188 GLU A C 1
ATOM 1464 O O . GLU A 1 188 ? -13.861 7.321 16.543 1.00 88.00 188 GLU A O 1
ATOM 1469 N N . VAL A 1 189 ? -15.720 7.434 15.295 1.00 85.12 189 VAL A N 1
ATOM 1470 C CA . VAL A 1 189 ? -16.471 6.404 16.014 1.00 85.12 189 VAL A CA 1
ATOM 1471 C C . VAL A 1 189 ? -17.156 5.481 15.014 1.00 85.12 189 VAL A C 1
ATOM 1473 O O . VAL A 1 189 ? -17.743 5.952 14.040 1.00 85.12 189 VAL A O 1
ATOM 1476 N N . ILE A 1 190 ? -17.095 4.178 15.278 1.00 83.69 190 ILE A N 1
ATOM 1477 C CA . ILE A 1 190 ? -17.851 3.138 14.572 1.00 83.69 190 ILE A CA 1
ATOM 1478 C C . ILE A 1 190 ? -18.556 2.232 15.586 1.00 83.69 190 ILE A C 1
ATOM 1480 O O . ILE A 1 190 ? -18.166 2.171 16.758 1.00 83.69 190 ILE A O 1
ATOM 1484 N N . GLU A 1 191 ? -19.579 1.517 15.131 1.00 81.44 191 GLU A N 1
ATOM 1485 C CA . GLU A 1 191 ? -20.104 0.371 15.873 1.00 81.44 191 GLU A CA 1
ATOM 1486 C C . GLU A 1 191 ? -19.072 -0.760 15.822 1.00 81.44 191 GLU A C 1
ATOM 1488 O O . GLU A 1 191 ? -18.394 -0.939 14.806 1.00 81.44 191 GLU A O 1
ATOM 1493 N N . ALA A 1 192 ? -18.894 -1.453 16.948 1.00 73.06 192 ALA A N 1
ATOM 1494 C CA . ALA A 1 192 ? -18.080 -2.662 16.957 1.00 73.06 192 ALA A CA 1
ATOM 1495 C C . ALA A 1 192 ? -18.722 -3.701 16.020 1.00 73.06 192 ALA A C 1
ATOM 1497 O O . ALA A 1 192 ? -19.956 -3.714 15.943 1.00 73.06 192 ALA A O 1
ATOM 1498 N N . PRO A 1 193 ? -17.913 -4.497 15.299 1.00 64.50 193 PRO A N 1
ATOM 1499 C CA . PRO A 1 193 ? -18.438 -5.611 14.520 1.00 64.50 193 PRO A CA 1
ATOM 1500 C C . PRO A 1 193 ? -19.261 -6.568 15.395 1.00 64.50 193 PRO A C 1
ATOM 1502 O O . PRO A 1 193 ? -18.951 -6.683 16.610 1.00 64.50 193 PRO A O 1
#

Secondary structure (DSSP, 8-state):
-EEEEETTTEEEEE---EEETTTTEEEHHHHHHHTT----HHHHHHHHT-S-EEEETTEEEEEEEEEEEEEETTEEEEEEEEEEEEEEEEEEEEEETTEEEEEEEEEEEEEEEBTTB-SPPTHHHHHHHSTTSBPSS-S---STT-PPPHHHHHHHHHHHT-HHHHHHHHHHHHTS---PPPSSPPPSEEE--

Radius of gyration: 16.88 Å; chains: 1; bounding box: 44×32×43 Å

pLDDT: mean 83.31, std 16.68, range [36.59, 98.19]

Sequence (193 aa):
MSTASNPTLGSIQIRRGFYDADINQGWGMDKAWNKHNIWSVEAMRRVMLSPNITTQGLQYLLKAYAGKYRCSGSTCTLTDQREVRGVYDTQTYTNYYGWPVGGKMGQLTMYCYQGGELRCPNWVAYSITNPGVNNPYRSSTPSADASLSAEESAEQAEILSSEEIVELEGSIEAGDEQVTFSYEPLPEVIEAP